Protein AF-A0A920NCQ5-F1 (afdb_monomer_lite)

pLDDT: mean 82.85, std 15.53, range [25.16, 97.88]

Structure (mmCIF, N/CA/C/O backbone):
data_AF-A0A920NCQ5-F1
#
_entry.id   AF-A0A920NCQ5-F1
#
loop_
_atom_site.group_PDB
_atom_site.id
_atom_site.type_symbol
_atom_site.label_atom_id
_atom_site.label_alt_id
_atom_site.label_comp_id
_atom_site.label_asym_id
_atom_site.label_entity_id
_atom_site.label_seq_id
_atom_site.pdbx_PDB_ins_code
_atom_site.Cartn_x
_atom_site.Cartn_y
_atom_site.Cartn_z
_atom_site.occupancy
_atom_site.B_iso_or_equiv
_atom_site.auth_seq_id
_atom_site.auth_comp_id
_atom_site.auth_asym_id
_atom_site.auth_atom_id
_atom_site.pdbx_PDB_model_num
ATOM 1 N N . MET A 1 1 ? -33.193 26.6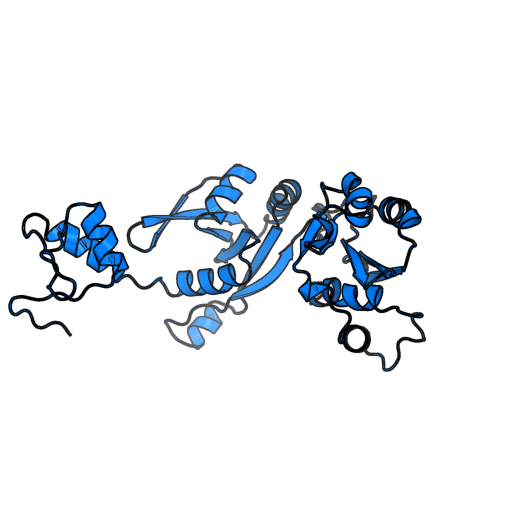62 15.087 1.00 25.16 1 MET A N 1
ATOM 2 C CA . MET A 1 1 ? -34.152 27.228 16.057 1.00 25.16 1 MET A CA 1
ATOM 3 C C . MET A 1 1 ? -35.530 26.925 15.503 1.00 25.16 1 MET A C 1
ATOM 5 O O . MET A 1 1 ? -35.865 27.491 14.477 1.00 25.16 1 MET A O 1
ATOM 9 N N . TYR A 1 2 ? -36.253 25.959 16.068 1.00 37.06 2 TYR A N 1
ATOM 10 C CA . TYR A 1 2 ? -37.586 25.602 15.573 1.00 37.06 2 TYR A CA 1
ATOM 11 C C . TYR A 1 2 ? -38.615 26.043 16.606 1.00 37.06 2 TYR A C 1
ATOM 13 O O . TYR A 1 2 ? -38.615 25.562 17.737 1.00 37.06 2 TYR A O 1
ATOM 21 N N . LEU A 1 3 ? -39.433 27.018 16.214 1.00 25.48 3 LEU A N 1
ATOM 22 C CA . LEU A 1 3 ? -40.609 27.441 16.957 1.00 25.48 3 LEU A CA 1
ATOM 23 C C . LEU A 1 3 ? -41.699 26.395 16.733 1.00 25.48 3 LEU A C 1
ATOM 25 O O . LEU A 1 3 ? -42.083 26.113 15.602 1.00 25.48 3 LEU A O 1
ATOM 29 N N . TYR A 1 4 ? -42.171 25.811 17.830 1.00 37.19 4 TYR A N 1
ATOM 30 C CA . TYR A 1 4 ? -43.305 24.897 17.856 1.00 37.19 4 TYR A CA 1
ATOM 31 C C . TYR A 1 4 ? -44.600 25.695 17.637 1.00 37.19 4 TYR A C 1
ATOM 33 O O . TYR A 1 4 ? -45.318 26.028 18.575 1.00 37.19 4 TYR A O 1
ATOM 41 N N . GLN A 1 5 ? -44.893 26.032 16.383 1.00 33.12 5 GLN A N 1
ATOM 42 C CA . GLN A 1 5 ? -46.237 26.375 15.932 1.00 33.12 5 GLN A CA 1
ATOM 43 C C . GLN A 1 5 ? -46.475 25.693 14.583 1.00 33.12 5 GLN A C 1
ATOM 45 O O . GLN A 1 5 ? -45.620 25.727 13.706 1.00 33.12 5 GLN A O 1
ATOM 50 N N . ARG A 1 6 ? -47.611 24.995 14.495 1.00 38.81 6 ARG A N 1
ATOM 51 C CA . ARG A 1 6 ? -48.161 24.265 13.342 1.00 38.81 6 ARG A CA 1
ATOM 52 C C . ARG A 1 6 ? -47.580 24.691 11.977 1.00 38.81 6 ARG A C 1
ATOM 54 O O . ARG A 1 6 ? -47.838 25.798 11.527 1.00 38.81 6 ARG A O 1
ATOM 61 N N . GLU A 1 7 ? -46.830 23.783 11.341 1.00 46.53 7 GLU A N 1
ATOM 62 C CA . GLU A 1 7 ? -47.254 23.043 10.126 1.00 46.53 7 GLU A CA 1
ATOM 63 C C . GLU A 1 7 ? -46.219 22.763 9.020 1.00 46.53 7 GLU A C 1
ATOM 65 O O . GLU A 1 7 ? -46.596 22.119 8.048 1.00 46.53 7 GLU A O 1
ATOM 70 N N . ILE A 1 8 ? -44.924 23.097 9.129 1.00 45.81 8 ILE A N 1
ATOM 71 C CA . ILE A 1 8 ? -43.954 22.679 8.085 1.00 45.81 8 ILE A CA 1
ATOM 72 C C . ILE A 1 8 ? -42.595 22.276 8.682 1.00 45.81 8 ILE A C 1
ATOM 74 O O . ILE A 1 8 ? -41.917 23.083 9.313 1.00 45.81 8 ILE A O 1
ATOM 78 N N . LEU A 1 9 ? -42.187 21.020 8.454 1.00 51.81 9 LEU A N 1
ATOM 79 C CA . LEU A 1 9 ? -40.828 20.516 8.689 1.00 51.81 9 LEU A CA 1
ATOM 80 C C . LEU A 1 9 ? -40.095 20.455 7.343 1.00 51.81 9 LEU A C 1
ATOM 82 O O . LEU A 1 9 ? -40.551 19.775 6.427 1.00 51.81 9 LEU A O 1
ATOM 86 N N . VAL A 1 10 ? -38.962 21.148 7.227 1.00 52.97 10 VAL A N 1
ATOM 87 C CA . VAL A 1 10 ? -38.086 21.052 6.051 1.00 52.97 10 VAL A CA 1
ATOM 88 C C . VAL A 1 10 ? -37.063 19.949 6.320 1.00 52.97 10 VAL A C 1
ATOM 90 O O . VAL A 1 10 ? -36.286 20.044 7.271 1.00 52.97 10 VAL A O 1
ATOM 93 N N . LEU A 1 11 ? -37.105 18.885 5.522 1.00 60.75 11 LEU A N 1
ATOM 94 C CA . LEU A 1 11 ? -36.242 17.705 5.618 1.00 60.75 11 LEU A CA 1
ATOM 95 C C . LEU A 1 11 ? -35.332 17.644 4.382 1.00 60.75 11 LEU A C 1
ATOM 97 O O . LEU A 1 11 ? -35.741 18.097 3.317 1.00 60.75 11 LEU A O 1
ATOM 101 N N . SER A 1 12 ? -34.116 17.103 4.514 1.00 61.47 12 SER A N 1
ATOM 102 C CA . SER A 1 12 ? -33.238 16.859 3.358 1.00 61.47 12 SER A CA 1
ATOM 103 C C . SER A 1 12 ? -33.773 15.718 2.490 1.00 61.47 12 SER A C 1
ATOM 105 O O . SER A 1 12 ? -34.419 14.805 3.008 1.00 61.47 12 SER A O 1
ATOM 107 N N . ASP A 1 13 ? -33.461 15.728 1.192 1.00 62.69 13 ASP A N 1
ATOM 108 C CA . ASP A 1 13 ? -33.953 14.730 0.227 1.00 62.69 13 ASP A CA 1
ATOM 109 C C . ASP A 1 13 ? -33.655 13.277 0.643 1.00 62.69 13 ASP A C 1
ATOM 111 O O . ASP A 1 13 ? -34.470 12.380 0.419 1.00 62.69 13 ASP A O 1
ATOM 115 N N . GLU A 1 14 ? -32.531 13.039 1.321 1.00 62.16 14 GLU A N 1
ATOM 116 C CA . GLU A 1 14 ? -32.148 11.729 1.867 1.00 62.16 14 GLU A CA 1
ATOM 117 C C . GLU A 1 14 ? -33.090 11.258 2.981 1.00 62.16 14 GLU A C 1
ATOM 119 O O . GLU A 1 14 ? -33.594 10.133 2.928 1.00 62.16 14 GLU A O 1
ATOM 124 N N . ILE A 1 15 ? -33.410 12.133 3.943 1.00 64.75 15 ILE A N 1
ATOM 125 C CA . ILE A 1 15 ? -34.336 11.819 5.043 1.00 64.75 15 ILE A CA 1
ATOM 126 C C . ILE A 1 15 ? -35.740 11.560 4.488 1.00 64.75 15 ILE A C 1
ATOM 128 O O . ILE A 1 15 ? -36.440 10.649 4.932 1.00 64.75 15 ILE A O 1
ATOM 132 N N . VAL A 1 16 ? -36.158 12.337 3.487 1.00 65.25 16 VAL A N 1
ATOM 133 C CA . VAL A 1 16 ? -37.459 12.170 2.823 1.00 65.25 16 VAL A CA 1
ATOM 134 C C . VAL A 1 16 ? -37.544 10.821 2.116 1.00 65.25 16 VAL A C 1
ATOM 136 O O . VAL A 1 16 ? -38.551 10.120 2.237 1.00 65.25 16 VAL A O 1
ATOM 139 N N . LYS A 1 17 ? -36.476 10.421 1.419 1.00 64.31 17 LYS A N 1
ATOM 140 C CA . LYS A 1 17 ? -36.392 9.127 0.739 1.00 64.31 17 LYS A CA 1
ATOM 141 C C . LYS A 1 17 ? -36.470 7.967 1.732 1.00 64.31 17 LYS A C 1
ATOM 143 O O . LYS A 1 17 ? -37.224 7.024 1.503 1.00 64.31 17 LYS A O 1
ATOM 148 N N . GLU A 1 18 ? -35.765 8.053 2.858 1.00 67.12 18 GLU A N 1
ATOM 149 C CA . GLU A 1 18 ? -35.788 7.018 3.896 1.00 67.12 18 GLU A CA 1
ATOM 150 C C . GLU A 1 18 ? -37.165 6.888 4.571 1.00 67.12 18 GLU A C 1
ATOM 152 O O . GLU A 1 18 ? -37.697 5.781 4.712 1.00 67.12 18 GLU A O 1
ATOM 157 N N . LEU A 1 19 ? -37.783 8.014 4.944 1.00 68.94 19 LEU A N 1
ATOM 158 C CA . LEU A 1 19 ? -39.128 8.035 5.524 1.00 68.94 19 LEU A CA 1
ATOM 159 C C . LEU A 1 19 ? -40.181 7.502 4.541 1.00 68.94 19 LEU A C 1
ATOM 161 O O . LEU A 1 19 ? -41.118 6.818 4.962 1.00 68.94 19 LEU A O 1
ATOM 165 N N . SER A 1 20 ? -40.017 7.770 3.242 1.00 66.19 20 SER A N 1
ATOM 166 C CA . SER A 1 20 ? -40.913 7.276 2.196 1.00 66.19 20 SER A CA 1
ATOM 167 C C . SER A 1 20 ? -40.775 5.764 1.983 1.00 66.19 20 SER A C 1
ATOM 169 O O . SER A 1 20 ? -41.793 5.074 1.955 1.00 66.19 20 SER A O 1
ATOM 171 N N . ILE A 1 21 ? -39.548 5.223 1.944 1.00 69.56 21 ILE A N 1
ATOM 172 C CA . ILE A 1 21 ? -39.289 3.768 1.866 1.00 69.56 21 ILE A CA 1
ATOM 173 C C . ILE A 1 21 ? -39.936 3.030 3.045 1.00 69.56 21 ILE A C 1
ATOM 175 O O . ILE A 1 21 ? -40.496 1.948 2.877 1.00 69.56 21 ILE A O 1
ATOM 179 N N . LYS A 1 22 ? -39.893 3.625 4.242 1.00 69.94 22 LYS A N 1
ATOM 180 C CA . LYS A 1 22 ? -40.465 3.044 5.466 1.00 69.94 22 LYS A CA 1
ATOM 181 C C . LYS A 1 22 ? -41.982 3.262 5.604 1.00 69.94 22 LYS A C 1
ATOM 183 O O . LYS A 1 22 ? -42.556 2.854 6.612 1.00 69.94 22 LYS A O 1
ATOM 188 N N . GLY A 1 23 ? -42.638 3.903 4.629 1.00 69.50 23 GLY A N 1
ATOM 189 C CA . GLY A 1 23 ? -44.079 4.188 4.655 1.00 69.50 23 GLY A CA 1
ATOM 190 C C . GLY A 1 23 ? -44.498 5.187 5.742 1.00 69.50 23 GLY A C 1
ATOM 191 O O . GLY A 1 23 ? -45.649 5.192 6.180 1.00 69.50 23 GLY A O 1
ATOM 192 N N . LEU A 1 24 ? -43.561 6.008 6.223 1.00 66.50 24 LEU A N 1
ATOM 193 C CA . LEU A 1 24 ? -43.758 6.930 7.346 1.00 66.50 24 LEU A CA 1
ATOM 194 C C . LEU A 1 24 ? -44.167 8.340 6.891 1.00 66.50 24 LEU A C 1
ATOM 196 O O . LEU A 1 24 ? -44.779 9.082 7.662 1.00 66.50 24 LEU A O 1
ATOM 200 N N . CYS A 1 25 ? -43.888 8.693 5.636 1.00 64.62 25 CYS A N 1
ATOM 201 C CA . CYS A 1 25 ? -44.379 9.905 4.985 1.00 64.62 25 CYS A CA 1
ATOM 202 C C . CYS A 1 25 ? -44.827 9.622 3.546 1.00 64.62 25 CYS A C 1
ATOM 204 O O . CYS A 1 25 ? -44.396 8.646 2.930 1.00 64.62 25 CYS A O 1
ATOM 206 N N . TYR A 1 26 ? -45.664 10.498 2.993 1.00 59.62 26 TYR A N 1
ATOM 207 C CA . TYR A 1 26 ? -46.086 10.440 1.595 1.00 59.62 26 TYR A CA 1
ATOM 208 C C . TYR A 1 26 ? -46.030 11.827 0.948 1.00 59.62 26 TYR A C 1
ATOM 210 O O . TYR A 1 26 ? -46.230 12.856 1.600 1.00 59.62 26 TYR A O 1
ATOM 218 N N . TYR A 1 27 ? -45.748 11.843 -0.354 1.00 55.97 27 TYR A N 1
ATOM 219 C CA . TYR A 1 27 ? -45.786 13.054 -1.165 1.00 55.97 27 TYR A CA 1
ATOM 220 C C . TYR A 1 27 ? -47.244 13.361 -1.523 1.00 55.97 27 TYR A C 1
ATOM 222 O O . TYR A 1 27 ? -47.921 12.529 -2.129 1.00 55.97 27 TYR A O 1
ATOM 230 N N . ILE A 1 28 ? -47.742 14.549 -1.180 1.00 49.72 28 ILE A N 1
ATOM 231 C CA . ILE A 1 28 ? -49.000 15.039 -1.753 1.00 49.72 28 ILE A CA 1
ATOM 232 C C . ILE A 1 28 ? -48.627 15.700 -3.081 1.00 49.72 28 ILE A C 1
ATOM 234 O O . ILE A 1 28 ? -47.980 16.738 -3.080 1.00 49.72 28 ILE A O 1
ATOM 238 N N . GLY A 1 29 ? -48.959 15.055 -4.202 1.00 37.28 29 GLY A N 1
ATOM 239 C CA . GLY A 1 29 ? -48.405 15.338 -5.535 1.00 37.28 29 GLY A CA 1
ATOM 240 C C . GLY A 1 29 ? -48.281 16.813 -5.970 1.00 37.28 29 GLY A C 1
ATOM 241 O O . GLY A 1 29 ? -49.125 17.658 -5.655 1.00 37.28 29 GLY A O 1
ATOM 242 N N . GLY A 1 30 ? -47.242 17.065 -6.780 1.00 44.28 30 GLY A N 1
ATOM 243 C CA . GLY A 1 30 ? -46.840 18.363 -7.343 1.00 44.28 30 GLY A CA 1
ATOM 244 C C . GLY A 1 30 ? -45.519 18.850 -6.734 1.00 44.28 30 GLY A C 1
ATOM 245 O O . GLY A 1 30 ? -45.387 18.858 -5.516 1.00 44.28 30 GLY A O 1
ATOM 246 N N . SER A 1 31 ? -44.550 19.245 -7.566 1.00 45.00 31 SER A N 1
ATOM 247 C CA . SER A 1 31 ? -43.140 19.528 -7.220 1.00 45.00 31 SER A CA 1
ATOM 248 C C . SER A 1 31 ? -42.880 20.705 -6.263 1.00 45.00 31 SER A C 1
ATOM 250 O O . SER A 1 31 ? -41.728 21.061 -6.070 1.00 45.00 31 SER A O 1
ATOM 252 N N . ASP A 1 32 ? -43.914 21.275 -5.642 1.00 54.22 32 ASP A N 1
ATOM 253 C CA . ASP A 1 32 ? -43.822 22.450 -4.761 1.00 54.22 32 ASP A CA 1
ATOM 254 C C . ASP A 1 32 ? -44.679 22.320 -3.483 1.00 54.22 32 ASP A C 1
ATOM 256 O O . ASP A 1 32 ? -44.976 23.318 -2.823 1.00 54.22 32 ASP A O 1
ATOM 260 N N . LYS A 1 33 ? -45.138 21.110 -3.118 1.00 50.41 33 LYS A N 1
ATOM 261 C CA . LYS A 1 33 ? -45.999 20.908 -1.936 1.00 50.41 33 LYS A CA 1
ATOM 262 C C . LYS A 1 33 ? -45.271 20.263 -0.749 1.00 50.41 33 LYS A C 1
ATOM 264 O O . LYS A 1 33 ? -44.448 19.371 -0.942 1.00 50.41 33 LYS A O 1
ATOM 269 N N . PRO A 1 34 ? -45.596 20.678 0.493 1.00 52.66 34 PRO A N 1
ATOM 270 C CA . PRO A 1 34 ? -44.966 20.157 1.701 1.00 52.66 34 PRO A CA 1
ATOM 271 C C . PRO A 1 34 ? -45.270 18.669 1.925 1.00 52.66 34 PRO A C 1
ATOM 273 O O . PRO A 1 34 ? -46.373 18.178 1.670 1.00 52.66 34 PRO A O 1
ATOM 276 N N . ILE A 1 35 ? -44.271 17.952 2.439 1.00 62.19 35 ILE A N 1
ATOM 277 C CA . ILE A 1 35 ? -44.350 16.525 2.761 1.00 62.19 35 ILE A CA 1
ATOM 278 C C . ILE A 1 35 ? -45.324 16.328 3.915 1.00 62.19 35 ILE A C 1
ATOM 280 O O . ILE A 1 35 ? -45.207 16.979 4.954 1.00 62.19 35 ILE A O 1
ATOM 284 N N . THR A 1 36 ? -46.267 15.401 3.751 1.00 60.88 36 THR A N 1
ATOM 285 C CA . THR A 1 36 ? -47.215 15.073 4.815 1.00 60.88 36 THR A CA 1
ATOM 286 C C . THR A 1 36 ? -46.769 13.823 5.550 1.00 60.88 36 THR A C 1
ATOM 288 O O . THR A 1 36 ? -46.461 12.781 4.965 1.00 60.88 36 THR A O 1
ATOM 291 N N . ILE A 1 37 ? -46.710 13.958 6.868 1.00 62.28 37 ILE A N 1
ATOM 292 C CA . ILE A 1 37 ? -46.174 12.966 7.784 1.00 62.28 37 ILE A CA 1
ATOM 293 C C . ILE A 1 37 ? -47.331 12.426 8.626 1.00 62.28 37 ILE A C 1
ATOM 295 O O . ILE A 1 37 ? -48.133 13.193 9.161 1.00 62.28 37 ILE A O 1
ATOM 299 N N . SER A 1 38 ? -47.436 11.102 8.742 1.00 63.03 38 SER A N 1
ATOM 300 C CA . SER A 1 38 ? -48.478 10.486 9.566 1.00 63.03 38 SER A CA 1
ATOM 301 C C . SER A 1 38 ? -48.159 10.640 11.054 1.00 63.03 38 SER A C 1
ATOM 303 O O . SER A 1 38 ? -47.170 10.093 11.547 1.00 63.03 38 SER A O 1
ATOM 305 N N . TRP A 1 39 ? -49.042 11.318 11.792 1.00 56.28 39 TRP A N 1
ATOM 306 C CA . TRP A 1 39 ? -48.923 11.508 13.244 1.00 56.28 39 TRP A CA 1
ATOM 307 C C . TRP A 1 39 ? -48.945 10.192 14.040 1.00 56.28 39 TRP A C 1
ATOM 309 O O . TRP A 1 39 ? -48.416 10.133 15.149 1.00 56.28 39 TRP A O 1
ATOM 319 N N . ALA A 1 40 ? -49.481 9.107 13.473 1.00 65.50 40 ALA A N 1
ATOM 320 C CA . ALA A 1 40 ? -49.474 7.785 14.105 1.00 65.50 40 ALA A CA 1
ATOM 321 C C . ALA A 1 40 ? -48.058 7.196 14.272 1.00 65.50 40 ALA A C 1
ATOM 323 O O . ALA A 1 40 ? -47.862 6.266 15.047 1.00 65.50 40 ALA A O 1
ATOM 324 N N . HIS A 1 41 ? -47.063 7.743 13.568 1.00 64.06 41 HIS A N 1
ATOM 325 C CA . HIS A 1 41 ? -45.678 7.279 13.609 1.00 64.06 41 HIS A CA 1
ATOM 326 C C . HIS A 1 41 ? -44.710 8.304 14.213 1.00 64.06 41 HIS A C 1
ATOM 328 O O . HIS A 1 41 ? -43.498 8.174 14.033 1.00 64.06 41 HIS A O 1
ATOM 334 N N . THR A 1 42 ? -45.230 9.318 14.913 1.00 62.59 42 THR A N 1
ATOM 335 C CA . THR A 1 42 ? -44.462 10.484 15.383 1.00 62.59 42 THR A CA 1
ATOM 336 C C . THR A 1 42 ? -43.166 10.093 16.100 1.00 62.59 42 THR A C 1
ATOM 338 O O . THR A 1 42 ? -42.112 10.615 15.755 1.00 62.59 42 THR A O 1
ATOM 341 N N . GLU A 1 43 ? -43.191 9.111 17.005 1.00 61.50 43 GLU A N 1
ATOM 342 C CA . GLU A 1 43 ? -41.983 8.647 17.711 1.00 61.50 43 GLU A CA 1
ATOM 343 C C . GLU A 1 43 ? -40.925 8.034 16.777 1.00 61.50 43 GLU A C 1
ATOM 345 O O . GLU A 1 43 ? -39.734 8.299 16.925 1.00 61.50 43 GLU A O 1
ATOM 350 N N . ARG A 1 44 ? -41.342 7.258 15.767 1.00 63.69 44 ARG A N 1
ATOM 351 C CA . ARG A 1 44 ? -40.427 6.641 14.787 1.00 63.69 44 ARG A CA 1
ATOM 352 C C . ARG A 1 44 ? -39.810 7.677 13.853 1.00 63.69 44 ARG A C 1
ATOM 354 O O . ARG A 1 44 ? -38.640 7.569 13.508 1.00 63.69 44 ARG A O 1
ATOM 361 N N . ILE A 1 45 ? -40.591 8.677 13.452 1.00 66.94 45 ILE A N 1
ATOM 362 C CA . ILE A 1 45 ? -40.118 9.779 12.609 1.00 66.94 45 ILE A CA 1
ATOM 363 C C . ILE A 1 45 ? -39.150 10.670 13.387 1.00 66.94 45 ILE A C 1
ATOM 365 O O . ILE A 1 45 ? -38.106 11.024 12.850 1.00 66.94 45 ILE A O 1
ATOM 369 N N . ILE A 1 46 ? -39.453 10.979 14.653 1.00 66.81 46 ILE A N 1
ATOM 370 C CA . ILE A 1 46 ? -38.539 11.707 15.542 1.00 66.81 46 ILE A CA 1
ATOM 371 C C . ILE A 1 46 ? -37.223 10.940 15.678 1.00 66.81 46 ILE A C 1
ATOM 373 O O . ILE A 1 46 ? -36.175 11.537 15.481 1.00 66.81 46 ILE A O 1
ATOM 377 N N . ALA A 1 47 ? -37.261 9.622 15.900 1.00 62.69 47 ALA A N 1
ATOM 378 C CA . ALA A 1 47 ? -36.049 8.808 15.990 1.00 62.69 47 ALA A CA 1
ATOM 379 C C . ALA A 1 47 ? -35.210 8.824 14.697 1.00 62.69 47 ALA A C 1
ATOM 381 O O . ALA A 1 47 ? -33.991 8.935 14.767 1.00 62.69 47 ALA A O 1
ATOM 382 N N . ILE A 1 48 ? -35.838 8.755 13.518 1.00 63.31 48 ILE A N 1
ATOM 383 C CA . ILE A 1 48 ? -35.137 8.832 12.222 1.00 63.31 48 ILE A CA 1
ATOM 384 C C . ILE A 1 48 ? -34.522 10.219 12.014 1.00 63.31 48 ILE A C 1
ATOM 386 O O . ILE A 1 48 ? -33.352 10.329 11.664 1.00 63.31 48 ILE A O 1
ATOM 390 N N . ILE A 1 49 ? -35.283 11.282 12.283 1.00 63.59 49 ILE A N 1
ATOM 391 C CA . ILE A 1 49 ? -34.799 12.663 12.172 1.00 63.59 49 ILE A CA 1
ATOM 392 C C . ILE A 1 49 ? -33.665 12.926 13.171 1.00 63.59 49 ILE A C 1
ATOM 394 O O . ILE A 1 49 ? -32.698 13.606 12.836 1.00 63.59 49 ILE A O 1
ATOM 398 N N . ASP A 1 50 ? -33.769 12.413 14.394 1.00 61.53 50 ASP A N 1
ATOM 399 C CA . ASP A 1 50 ? -32.752 12.594 15.424 1.00 61.53 50 ASP A CA 1
ATOM 400 C C . ASP A 1 50 ? -31.500 11.757 15.142 1.00 61.53 50 ASP A C 1
ATOM 402 O O . ASP A 1 50 ? -30.397 12.250 15.372 1.00 61.53 50 ASP A O 1
ATOM 406 N N . ASN A 1 51 ? -31.632 10.564 14.555 1.00 58.19 51 ASN A N 1
ATOM 407 C CA . ASN A 1 51 ? -30.499 9.780 14.054 1.00 58.19 51 ASN A CA 1
ATOM 408 C C . ASN A 1 51 ? -29.799 10.468 12.878 1.00 58.19 51 ASN A C 1
ATOM 410 O O . ASN A 1 51 ? -28.579 10.598 12.906 1.00 58.19 51 ASN A O 1
ATOM 414 N N . ALA A 1 52 ? -30.549 11.004 11.912 1.00 55.72 52 ALA A N 1
ATOM 415 C CA . ALA A 1 52 ? -29.994 11.780 10.801 1.00 55.72 52 ALA A CA 1
ATOM 416 C C . ALA A 1 52 ? -29.334 13.100 11.258 1.00 55.72 52 ALA A C 1
ATOM 418 O O . ALA A 1 52 ? -28.484 13.662 10.571 1.00 55.72 52 ALA A O 1
ATOM 419 N N . LYS A 1 53 ? -29.701 13.615 12.440 1.00 50.28 53 LYS A N 1
ATOM 420 C CA . LYS A 1 53 ? -29.045 14.771 13.077 1.00 50.28 53 LYS A CA 1
ATOM 421 C C . LYS A 1 53 ? -27.784 14.413 13.863 1.00 50.28 53 LYS A C 1
ATOM 423 O O . LYS A 1 53 ? -27.072 15.337 14.276 1.00 50.28 53 LYS A O 1
ATOM 428 N N . GLN A 1 54 ? -27.498 13.135 14.122 1.00 55.88 54 GLN A N 1
ATOM 429 C CA . GLN A 1 54 ? -26.305 12.749 14.872 1.00 55.88 54 GLN A CA 1
ATOM 430 C C . GLN A 1 54 ? -25.064 12.948 14.008 1.00 55.88 54 GLN A C 1
ATOM 432 O O . GLN A 1 54 ? -24.623 12.059 13.287 1.00 55.88 54 GLN A O 1
ATOM 437 N N . LYS A 1 55 ? -24.462 14.137 14.126 1.00 61.16 55 LYS A N 1
ATOM 438 C CA . LYS A 1 55 ? -23.129 14.400 13.582 1.00 61.16 55 LYS A CA 1
ATOM 439 C C . LYS A 1 55 ? -22.171 13.297 14.050 1.00 61.16 55 LYS A C 1
ATOM 441 O O . LYS A 1 55 ? -22.197 12.973 15.245 1.00 61.16 55 LYS A O 1
ATOM 446 N N . PRO A 1 56 ? -21.315 12.755 13.160 1.00 69.00 56 PRO A N 1
ATOM 447 C CA . PRO A 1 56 ? -20.318 11.770 13.551 1.00 69.00 56 PRO A CA 1
ATOM 448 C C . PRO A 1 56 ? -19.545 12.287 14.759 1.00 69.00 56 PRO A C 1
ATOM 450 O O . PRO A 1 56 ? -19.211 13.475 14.845 1.00 69.00 56 PRO A O 1
ATOM 453 N N . THR A 1 57 ? -19.271 11.394 15.713 1.00 81.44 57 THR A N 1
ATOM 454 C CA . THR A 1 57 ? -18.402 11.754 16.835 1.00 81.44 57 THR A CA 1
ATOM 455 C C . THR A 1 57 ? -17.089 12.313 16.274 1.00 81.44 57 THR A C 1
ATOM 457 O O . THR A 1 57 ? -16.653 11.862 15.213 1.00 81.44 57 THR A O 1
ATOM 460 N N . PRO A 1 58 ? -16.418 13.262 16.950 1.00 85.81 58 PRO A N 1
ATOM 461 C CA . PRO A 1 58 ? -15.167 13.827 16.440 1.00 85.81 58 PRO A CA 1
ATOM 462 C C . PRO A 1 58 ? -14.131 12.763 16.050 1.00 85.81 58 PRO A C 1
ATOM 464 O O . PRO A 1 58 ? -13.378 12.947 15.101 1.00 85.81 58 PRO A O 1
ATOM 467 N N . MET A 1 59 ? -14.133 11.628 16.756 1.00 87.75 59 MET A N 1
ATOM 468 C CA . MET A 1 59 ? -13.286 10.478 16.452 1.00 87.75 59 MET A CA 1
ATOM 469 C C . MET A 1 59 ? -13.685 9.783 15.144 1.00 87.75 59 MET A C 1
ATOM 471 O O . MET A 1 59 ? -12.815 9.528 14.323 1.00 87.75 59 MET A O 1
ATOM 475 N N . MET A 1 60 ? -14.979 9.540 14.918 1.00 87.75 60 MET A N 1
ATOM 476 C CA . MET A 1 60 ? -15.470 8.962 13.659 1.00 87.75 60 MET A CA 1
ATOM 477 C C . MET A 1 60 ? -15.265 9.905 12.471 1.00 87.75 60 MET A C 1
ATOM 479 O O . MET A 1 60 ? -14.950 9.449 11.381 1.00 87.75 60 MET A O 1
ATOM 483 N N . ALA A 1 61 ? -15.388 11.218 12.679 1.00 87.50 61 ALA A N 1
ATOM 484 C CA . ALA A 1 61 ? -15.073 12.200 11.645 1.00 87.50 61 ALA A CA 1
ATOM 485 C C . ALA A 1 61 ? -13.582 12.158 11.256 1.00 87.50 61 ALA A C 1
ATOM 487 O O . ALA A 1 61 ? -13.265 12.169 10.071 1.00 87.50 61 ALA A O 1
ATOM 488 N N . GLN A 1 62 ? -12.674 12.055 12.239 1.00 90.94 62 GLN A N 1
ATOM 489 C CA . GLN A 1 62 ? -11.238 11.869 11.984 1.00 90.94 62 GLN A CA 1
ATOM 490 C C . GLN A 1 62 ? -10.956 10.536 11.275 1.00 90.94 62 GLN A C 1
ATOM 492 O O . GLN A 1 62 ? -10.199 10.519 10.311 1.00 90.94 62 GLN A O 1
ATOM 497 N N . TYR A 1 63 ? -11.584 9.441 11.715 1.00 91.62 63 TYR A N 1
ATOM 498 C CA . TYR A 1 63 ? -11.453 8.130 11.074 1.00 91.62 63 TYR A CA 1
ATOM 499 C C . TYR A 1 63 ? -11.863 8.177 9.597 1.00 91.62 63 TYR A C 1
ATOM 501 O O . TYR A 1 63 ? -11.097 7.740 8.747 1.00 91.62 63 TYR A O 1
ATOM 509 N N . TRP A 1 64 ? -13.030 8.749 9.279 1.00 89.75 64 TRP A N 1
ATOM 510 C CA . TRP A 1 64 ? -13.514 8.833 7.899 1.00 89.75 64 TRP A CA 1
ATOM 511 C C . TRP A 1 64 ? -12.650 9.722 7.010 1.00 89.75 64 TRP A C 1
ATOM 513 O O . TRP A 1 64 ? -12.441 9.364 5.856 1.00 89.75 64 TRP A O 1
ATOM 523 N N . ALA A 1 65 ? -12.128 10.837 7.532 1.00 90.06 65 ALA A N 1
ATOM 524 C CA . ALA A 1 65 ? -11.205 11.685 6.780 1.00 90.06 65 ALA A CA 1
ATOM 525 C C . ALA A 1 65 ? -9.965 10.890 6.338 1.00 90.06 65 ALA A C 1
ATOM 527 O O . ALA A 1 65 ? -9.647 10.856 5.156 1.00 90.06 65 ALA A O 1
ATOM 528 N N . ILE A 1 66 ? -9.349 10.153 7.267 1.00 92.62 66 ILE A N 1
ATOM 529 C CA . ILE A 1 66 ? -8.177 9.316 6.976 1.00 92.62 66 ILE A CA 1
ATOM 530 C C . ILE A 1 66 ? -8.554 8.141 6.060 1.00 92.62 66 ILE A C 1
ATOM 532 O O . ILE A 1 66 ? -7.849 7.827 5.107 1.00 92.62 66 ILE A O 1
ATOM 536 N N . LYS A 1 67 ? -9.697 7.489 6.301 1.00 91.50 67 LYS A N 1
ATOM 537 C CA . LYS A 1 67 ? -10.150 6.355 5.484 1.00 91.50 67 LYS A CA 1
ATOM 538 C C . LYS A 1 67 ? -10.451 6.755 4.037 1.00 91.50 67 LYS A C 1
ATOM 540 O O . LYS A 1 67 ? -10.231 5.945 3.145 1.00 91.50 67 LYS A O 1
ATOM 545 N N . GLN A 1 68 ? -10.932 7.972 3.785 1.00 89.69 68 GLN A N 1
ATOM 546 C CA . GLN A 1 68 ? -11.173 8.465 2.423 1.00 89.69 68 GLN A CA 1
ATOM 547 C C . GLN A 1 68 ? -9.878 8.629 1.623 1.00 89.69 68 GLN A C 1
ATOM 549 O O . GLN A 1 68 ? -9.873 8.369 0.422 1.00 89.69 68 GLN A O 1
ATOM 554 N N . GLU A 1 69 ? -8.783 9.005 2.281 1.00 87.88 69 GLU A N 1
ATOM 555 C CA . GLU A 1 69 ? -7.459 9.112 1.658 1.00 87.88 69 GLU A CA 1
ATOM 556 C C . GLU A 1 69 ? -6.841 7.729 1.365 1.00 87.88 69 GLU A C 1
ATOM 558 O O . GLU A 1 69 ? -6.034 7.594 0.447 1.00 87.88 69 GLU A O 1
ATOM 563 N N . HIS A 1 70 ? -7.282 6.688 2.083 1.00 89.12 70 HIS A N 1
ATOM 564 C CA . HIS A 1 70 ? -6.791 5.306 1.985 1.00 89.12 70 HIS A CA 1
ATOM 565 C C . HIS A 1 70 ? -7.928 4.294 1.768 1.00 89.12 70 HIS A C 1
ATOM 567 O O . HIS A 1 70 ? -8.024 3.273 2.457 1.00 89.12 70 HIS A O 1
ATOM 573 N N . ALA A 1 71 ? -8.829 4.593 0.829 1.00 86.81 71 ALA A N 1
ATOM 574 C CA . ALA A 1 71 ? -10.053 3.815 0.620 1.00 86.81 71 ALA A CA 1
ATOM 575 C C . ALA A 1 71 ? -9.791 2.360 0.182 1.00 86.81 71 ALA A C 1
ATOM 577 O O . ALA A 1 71 ? -10.607 1.480 0.441 1.00 86.81 71 ALA A O 1
ATOM 578 N N . ASP A 1 72 ? -8.642 2.112 -0.446 1.00 85.56 72 ASP A N 1
ATOM 579 C CA . ASP A 1 72 ? -8.171 0.825 -0.965 1.00 85.56 72 ASP A CA 1
ATOM 580 C C . ASP A 1 72 ? -7.442 -0.048 0.076 1.00 85.56 72 ASP A C 1
ATOM 582 O O . ASP A 1 72 ? -7.084 -1.190 -0.216 1.00 85.56 72 ASP A O 1
ATOM 586 N N . CYS A 1 73 ? -7.214 0.469 1.285 1.00 92.19 73 CYS A N 1
ATOM 587 C CA . CYS A 1 73 ? -6.479 -0.214 2.348 1.00 92.19 73 CYS A CA 1
ATOM 588 C C . CYS A 1 73 ? -7.380 -0.486 3.553 1.00 92.19 73 CYS A C 1
ATOM 590 O O . CYS A 1 73 ? -8.201 0.352 3.916 1.00 92.19 73 CYS A O 1
ATOM 592 N N . LEU A 1 74 ? -7.171 -1.602 4.251 1.00 96.88 74 LEU A N 1
ATOM 593 C CA . LEU A 1 74 ? -7.690 -1.771 5.608 1.00 96.88 74 LEU A CA 1
ATOM 594 C C . LEU A 1 74 ? -7.001 -0.766 6.536 1.00 96.88 74 LEU A C 1
ATOM 596 O O . LEU A 1 74 ? -5.776 -0.656 6.518 1.00 96.88 74 LEU A O 1
ATOM 600 N N . LEU A 1 75 ? -7.758 -0.045 7.360 1.00 97.56 75 LEU A N 1
ATOM 601 C CA . LEU A 1 75 ? -7.200 0.986 8.235 1.00 97.56 75 LEU A CA 1
ATOM 602 C C . LEU A 1 75 ? -7.017 0.468 9.666 1.00 97.56 75 LEU A C 1
ATOM 604 O O . LEU A 1 75 ? -7.974 0.383 10.433 1.00 97.56 75 LEU A O 1
ATOM 608 N N . PHE A 1 76 ? -5.772 0.181 10.047 1.00 97.88 76 PHE A N 1
ATOM 609 C CA . PHE A 1 76 ? -5.387 -0.082 11.434 1.00 97.88 76 PHE A CA 1
ATOM 610 C C . PHE A 1 76 ? -5.353 1.242 12.201 1.00 97.88 76 PHE A C 1
ATOM 612 O O . PHE A 1 76 ? -4.349 1.951 12.214 1.00 97.88 76 PHE A O 1
ATOM 619 N N . TYR A 1 77 ? -6.465 1.594 12.846 1.00 97.06 77 TYR A N 1
ATOM 620 C CA . TYR A 1 77 ? -6.612 2.872 13.534 1.00 97.06 77 TYR A CA 1
ATOM 621 C C . TYR A 1 77 ? -6.194 2.770 15.005 1.00 97.06 77 TYR A C 1
ATOM 623 O O . TYR A 1 77 ? -6.861 2.108 15.807 1.00 97.06 77 TYR A O 1
ATOM 631 N N . ARG A 1 78 ? -5.090 3.426 15.398 1.00 96.31 78 ARG A N 1
ATOM 632 C CA . ARG A 1 78 ? -4.556 3.295 16.762 1.00 96.31 78 ARG A CA 1
ATOM 633 C C . ARG A 1 78 ? -5.477 3.902 17.819 1.00 96.31 78 ARG A C 1
ATOM 635 O O . ARG A 1 78 ? -5.661 5.124 17.940 1.00 96.31 78 ARG A O 1
ATOM 642 N N . MET A 1 79 ? -5.970 3.019 18.680 1.00 92.06 79 MET A N 1
ATOM 643 C CA . MET A 1 79 ? -6.822 3.303 19.827 1.00 92.06 79 MET A CA 1
ATOM 644 C C . MET A 1 79 ? -6.180 2.744 21.100 1.00 92.06 79 MET A C 1
ATOM 646 O O . MET A 1 79 ? -6.515 1.672 21.603 1.00 92.06 79 MET A O 1
ATOM 650 N N . GLY A 1 80 ? -5.231 3.504 21.653 1.00 90.69 80 GLY A N 1
ATOM 651 C CA . GLY A 1 80 ? -4.502 3.104 22.854 1.00 90.69 80 GLY A CA 1
ATOM 652 C C . GLY A 1 80 ? -3.569 1.926 22.574 1.00 90.69 80 GLY A C 1
ATOM 653 O O . GLY A 1 80 ? -2.559 2.094 21.893 1.00 90.69 80 GLY A O 1
ATOM 654 N N . VAL A 1 81 ? -3.899 0.752 23.125 1.00 94.12 81 VAL A N 1
ATOM 655 C CA . VAL A 1 81 ? -3.103 -0.487 22.997 1.00 94.12 81 VAL A CA 1
ATOM 656 C C . VAL A 1 81 ? -3.617 -1.440 21.910 1.00 94.12 81 VAL A C 1
ATOM 658 O O . VAL A 1 81 ? -3.080 -2.537 21.764 1.00 94.12 81 VAL A O 1
ATOM 661 N N . PHE A 1 82 ? -4.627 -1.022 21.141 1.00 96.50 82 PHE A N 1
ATOM 662 C CA . PHE A 1 82 ? -5.178 -1.764 20.006 1.00 96.50 82 PHE A CA 1
ATOM 663 C C . PHE A 1 82 ? -5.107 -0.939 18.719 1.00 96.50 82 PHE A C 1
ATOM 665 O O . PHE A 1 82 ? -5.266 0.284 18.748 1.00 96.50 82 PHE A O 1
ATOM 672 N N . TYR A 1 83 ? -4.922 -1.626 17.596 1.00 97.88 83 TYR A N 1
ATOM 673 C CA . TYR A 1 83 ? -5.383 -1.155 16.298 1.00 97.88 83 TYR A CA 1
ATOM 674 C C . TYR A 1 83 ? -6.819 -1.623 16.124 1.00 97.88 83 TYR A C 1
ATOM 676 O O . TYR A 1 83 ? -7.091 -2.821 16.169 1.00 97.88 83 TYR A O 1
ATOM 684 N N . GLU A 1 84 ? -7.735 -0.677 15.973 1.00 97.19 84 GLU A N 1
ATOM 685 C CA . GLU A 1 84 ? -9.143 -0.965 15.732 1.00 97.19 84 GLU A CA 1
ATOM 686 C C . GLU A 1 84 ? -9.483 -0.706 14.268 1.00 97.19 84 GLU A C 1
ATOM 688 O O . GLU A 1 84 ? -8.993 0.245 13.662 1.00 97.19 84 GLU A O 1
ATOM 693 N N . LEU A 1 85 ? -10.340 -1.559 13.719 1.00 97.44 85 LEU A N 1
ATOM 694 C CA . LEU A 1 85 ? -10.925 -1.410 12.396 1.00 97.44 85 LEU A CA 1
ATOM 695 C C . LEU A 1 85 ? -12.433 -1.266 12.569 1.00 97.44 85 LEU A C 1
ATOM 697 O O . LEU A 1 85 ? -13.008 -1.863 13.483 1.00 97.44 85 LEU A O 1
ATOM 701 N N . PHE A 1 86 ? -13.074 -0.492 11.697 1.00 94.44 86 PHE A N 1
ATOM 702 C CA . PHE A 1 86 ? -14.504 -0.201 11.776 1.00 94.44 86 PHE A CA 1
ATOM 703 C C . PHE A 1 86 ? -15.220 -0.536 10.467 1.00 94.44 86 PHE A C 1
ATOM 705 O O . PHE A 1 86 ? -14.594 -0.633 9.415 1.00 94.44 86 PHE A O 1
ATOM 712 N N . PHE A 1 87 ? -16.544 -0.678 10.532 1.00 93.06 87 PHE A N 1
ATOM 713 C CA . PHE A 1 87 ? -17.411 -0.852 9.361 1.00 93.06 87 PHE A CA 1
ATOM 714 C C . PHE A 1 87 ? -16.987 -2.047 8.487 1.00 93.06 87 PHE A C 1
ATOM 716 O O . PHE A 1 87 ? -16.838 -3.154 9.000 1.00 93.06 87 PHE A O 1
ATOM 723 N N . GLU A 1 88 ? -16.827 -1.845 7.179 1.00 91.62 88 GLU A N 1
ATOM 724 C CA . GLU A 1 88 ? -16.449 -2.891 6.228 1.00 91.62 88 GLU A CA 1
ATOM 725 C C . GLU A 1 88 ? -15.055 -3.460 6.516 1.00 91.62 88 GLU A C 1
ATOM 727 O O . GLU A 1 88 ? -14.887 -4.679 6.513 1.00 91.62 88 GLU A O 1
ATOM 732 N N . ASP A 1 89 ? -14.092 -2.609 6.888 1.00 94.81 89 ASP A N 1
ATOM 733 C CA . ASP A 1 89 ? -12.745 -3.051 7.260 1.00 94.81 89 ASP A CA 1
ATOM 734 C C . ASP A 1 89 ? -12.789 -4.027 8.439 1.00 94.81 89 ASP A C 1
ATOM 736 O O . ASP A 1 89 ? -12.061 -5.018 8.452 1.00 94.81 89 ASP A O 1
ATOM 740 N N . ALA A 1 90 ? -13.670 -3.777 9.415 1.00 96.25 90 ALA A N 1
ATOM 741 C CA . ALA A 1 90 ? -13.852 -4.673 10.550 1.00 96.25 90 ALA A CA 1
ATOM 742 C C . ALA A 1 90 ? -14.392 -6.040 10.122 1.00 96.25 90 ALA A C 1
ATOM 744 O O . ALA A 1 90 ? -13.935 -7.064 10.619 1.00 96.25 90 ALA A O 1
ATOM 745 N N . VAL A 1 91 ? -15.365 -6.066 9.208 1.00 94.75 91 VAL A N 1
ATOM 746 C CA . VAL A 1 91 ? -15.970 -7.311 8.714 1.00 94.75 91 VAL A CA 1
ATOM 747 C C . VAL A 1 91 ? -14.942 -8.131 7.932 1.00 94.75 91 VAL A C 1
ATOM 749 O O . VAL A 1 91 ? -14.783 -9.324 8.196 1.00 94.75 91 VAL A O 1
ATOM 752 N N . LEU A 1 92 ? -14.213 -7.485 7.018 1.00 94.69 92 LEU A N 1
ATOM 753 C CA . LEU A 1 92 ? -13.172 -8.122 6.213 1.00 94.69 92 LEU A CA 1
ATOM 754 C C . LEU A 1 92 ? -12.041 -8.657 7.094 1.00 94.69 92 LEU A C 1
ATOM 756 O O . LEU A 1 92 ? -11.693 -9.834 7.004 1.00 94.69 92 LEU A O 1
ATOM 760 N N . ALA A 1 93 ? -11.504 -7.824 7.989 1.00 96.81 93 ALA A N 1
ATOM 761 C CA . ALA A 1 93 ? -10.401 -8.222 8.851 1.00 96.81 93 ALA A CA 1
ATOM 762 C C . ALA A 1 93 ? -10.816 -9.290 9.866 1.00 96.81 93 ALA A C 1
ATOM 764 O O . ALA A 1 93 ? -10.062 -10.236 10.072 1.00 96.81 93 ALA A O 1
ATOM 765 N N . ALA A 1 94 ? -12.011 -9.201 10.460 1.00 97.19 94 ALA A N 1
ATOM 766 C CA . ALA A 1 94 ? -12.503 -10.229 11.376 1.00 97.19 94 ALA A CA 1
ATOM 767 C C . ALA A 1 94 ? -12.584 -11.601 10.698 1.00 97.19 94 ALA A C 1
ATOM 769 O O . ALA A 1 94 ? -12.123 -12.591 11.264 1.00 97.19 94 ALA A O 1
ATOM 770 N N . SER A 1 95 ? -13.097 -11.641 9.463 1.00 96.19 95 SER A N 1
ATOM 771 C CA . SER A 1 95 ? -13.161 -12.869 8.671 1.00 96.19 95 SER A CA 1
ATOM 772 C C . SER A 1 95 ? -11.776 -13.380 8.267 1.00 96.19 95 SER A C 1
ATOM 774 O O . SER A 1 95 ? -11.526 -14.577 8.357 1.00 96.19 95 SER A O 1
ATOM 776 N N . ALA A 1 96 ? -10.880 -12.502 7.808 1.00 95.69 96 ALA A N 1
ATOM 777 C CA . ALA A 1 96 ? -9.550 -12.892 7.336 1.00 95.69 96 ALA A CA 1
ATOM 778 C C . ALA A 1 96 ? -8.620 -13.345 8.476 1.00 95.69 96 ALA A C 1
ATOM 780 O O . ALA A 1 96 ? -7.761 -14.207 8.287 1.00 95.69 96 ALA A O 1
ATOM 781 N N . LEU A 1 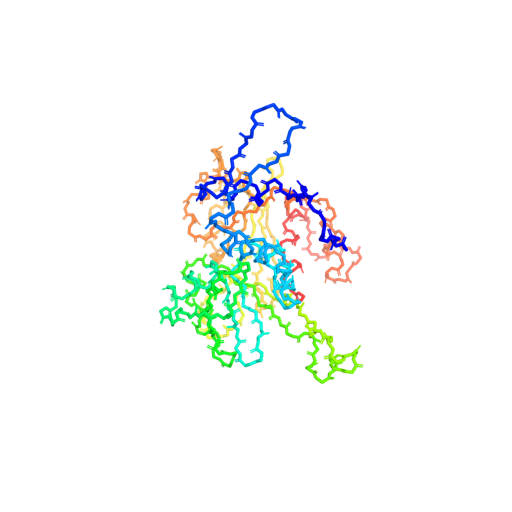97 ? -8.778 -12.759 9.664 1.00 96.31 97 LEU A N 1
ATOM 782 C CA . LEU A 1 97 ? -7.931 -13.019 10.827 1.00 96.31 97 LEU A CA 1
ATOM 783 C C . LEU A 1 97 ? -8.485 -14.094 11.765 1.00 96.31 97 LEU A C 1
ATOM 785 O O . LEU A 1 97 ? -7.739 -14.537 12.642 1.00 96.31 97 LEU A O 1
ATOM 789 N N . ASP A 1 98 ? -9.746 -14.494 11.577 1.00 95.81 98 ASP A N 1
ATOM 790 C CA . ASP A 1 98 ? -10.514 -15.342 12.495 1.00 95.81 98 ASP A CA 1
ATOM 791 C C . ASP A 1 98 ? -10.546 -14.757 13.921 1.00 95.81 98 ASP A C 1
ATOM 793 O O . ASP A 1 98 ? -10.154 -15.382 14.907 1.00 95.81 98 ASP A O 1
ATOM 797 N N . ILE A 1 99 ? -10.960 -13.488 14.020 1.00 96.25 99 ILE A N 1
ATOM 798 C CA . ILE A 1 99 ? -11.110 -12.765 15.293 1.00 96.25 99 ILE A CA 1
ATOM 799 C C . ILE A 1 99 ? -12.551 -12.299 15.493 1.00 96.25 99 ILE A C 1
ATOM 801 O O . ILE A 1 99 ? -13.337 -12.189 14.554 1.00 96.25 99 ILE A O 1
ATOM 805 N N . ALA A 1 100 ? -12.907 -11.992 16.741 1.00 95.94 100 ALA A N 1
ATOM 806 C CA . ALA A 1 100 ? -14.262 -11.579 17.078 1.00 95.94 100 ALA A CA 1
ATOM 807 C C . ALA A 1 100 ? -14.643 -10.249 16.401 1.00 95.94 100 ALA A C 1
ATOM 809 O O . ALA A 1 100 ? -14.036 -9.207 16.664 1.00 95.94 100 ALA A O 1
ATOM 810 N N . LEU A 1 101 ? -15.711 -10.278 15.599 1.00 96.56 101 LEU A N 1
ATOM 811 C CA . LEU A 1 101 ? -16.415 -9.076 15.168 1.00 96.56 101 LEU A CA 1
ATOM 812 C C . LEU A 1 101 ? -17.337 -8.609 16.302 1.00 96.56 101 LEU A C 1
ATOM 814 O O . LEU A 1 101 ? -18.210 -9.341 16.769 1.00 96.56 101 LEU A O 1
ATOM 818 N N . THR A 1 102 ? -17.131 -7.383 16.759 1.00 94.38 102 THR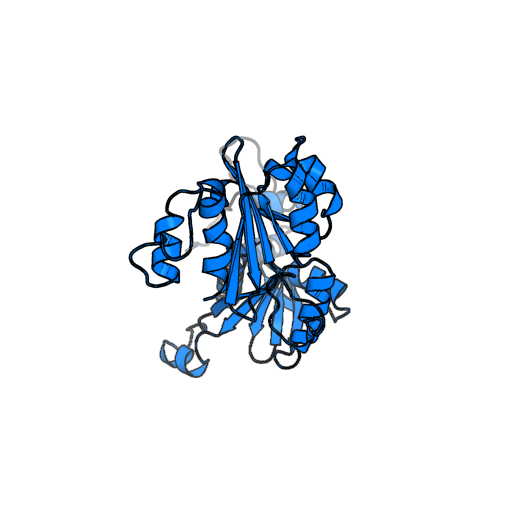 A N 1
ATOM 819 C CA . THR A 1 102 ? -17.871 -6.748 17.853 1.00 94.38 102 THR A CA 1
ATOM 820 C C . THR A 1 102 ? -18.522 -5.456 17.364 1.00 94.38 102 THR A C 1
ATOM 822 O O . THR A 1 102 ? -18.607 -5.203 16.162 1.00 94.38 102 THR A O 1
ATOM 825 N N . LYS A 1 103 ? -19.024 -4.634 18.288 1.00 91.31 103 LYS A N 1
ATOM 826 C CA . LYS A 1 103 ? -19.637 -3.347 17.969 1.00 91.31 103 LYS A CA 1
ATOM 827 C C . LYS A 1 103 ? -19.165 -2.257 18.915 1.00 91.31 103 LYS A C 1
ATOM 829 O O . L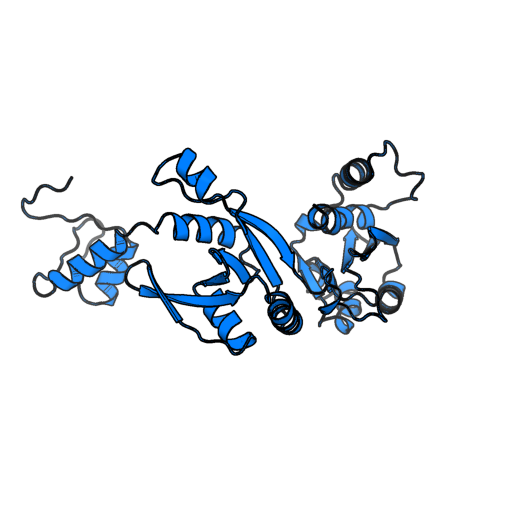YS A 1 103 ? -18.978 -2.513 20.106 1.00 91.31 103 LYS A O 1
ATOM 834 N N . ARG A 1 104 ? -19.016 -1.032 18.406 1.00 83.56 104 ARG A N 1
ATOM 835 C CA . ARG A 1 104 ? -18.596 0.130 19.201 1.00 83.56 104 ARG A CA 1
ATOM 836 C C . ARG A 1 104 ? -19.531 1.320 19.007 1.00 83.56 104 ARG A C 1
ATOM 838 O O . ARG A 1 104 ? -19.338 2.144 18.122 1.00 83.56 104 ARG A O 1
ATOM 845 N N . GLY A 1 105 ? -20.487 1.466 19.922 1.00 81.44 105 GLY A N 1
ATOM 846 C CA . GLY A 1 105 ? -21.442 2.573 19.884 1.00 81.44 105 GLY A CA 1
ATOM 847 C C . GLY A 1 105 ? -22.325 2.533 18.636 1.00 81.44 105 GLY A C 1
ATOM 848 O O . GLY A 1 105 ? -22.496 1.477 18.028 1.00 81.44 105 GLY A O 1
ATOM 849 N N . GLN A 1 106 ? -22.887 3.689 18.282 1.00 73.88 106 GLN A N 1
ATOM 850 C CA . GLN A 1 106 ? -23.773 3.846 17.133 1.00 73.88 106 GLN A CA 1
ATOM 851 C C . GLN A 1 106 ? -23.341 5.030 16.270 1.00 73.88 106 GLN A C 1
ATOM 853 O O . GLN A 1 106 ? -22.879 6.051 16.785 1.00 73.88 106 GLN A O 1
ATOM 858 N N . HIS A 1 107 ? -23.507 4.886 14.961 1.00 68.62 107 HIS A N 1
ATOM 859 C CA . HIS A 1 107 ? -23.371 5.942 13.970 1.00 68.62 107 HIS A CA 1
ATOM 860 C C . HIS A 1 107 ? -24.675 5.987 13.173 1.00 68.62 107 HIS A C 1
ATOM 862 O O . HIS A 1 107 ? -25.113 4.958 12.670 1.00 68.62 107 HIS A O 1
ATOM 868 N N . GLU A 1 108 ? -25.341 7.146 13.154 1.00 67.69 108 GLU A N 1
ATOM 869 C CA . GLU A 1 108 ? -26.655 7.319 12.505 1.00 67.69 108 GLU A CA 1
ATOM 870 C C . GLU A 1 108 ? -27.720 6.317 13.004 1.00 67.69 108 GLU A C 1
ATOM 872 O O . GLU A 1 108 ? -28.611 5.885 12.277 1.00 67.69 108 GLU A O 1
ATOM 877 N N . GLY A 1 109 ? -27.630 5.925 14.281 1.00 66.62 109 GLY A N 1
ATOM 878 C CA . GLY A 1 109 ? -28.529 4.944 14.899 1.00 66.62 109 GLY A CA 1
ATOM 879 C C . GLY A 1 109 ? -28.242 3.479 14.556 1.00 66.62 109 GLY A C 1
ATOM 880 O O . GLY A 1 109 ? -28.986 2.606 15.002 1.00 66.62 109 GLY A O 1
ATOM 881 N N . VAL A 1 110 ? -27.176 3.193 13.803 1.00 71.69 110 VAL A N 1
ATOM 882 C CA . VAL A 1 110 ? -26.725 1.836 13.468 1.00 71.69 110 VAL A CA 1
ATOM 883 C C . VAL A 1 110 ? -25.490 1.485 14.293 1.00 71.69 110 VAL A C 1
ATOM 885 O O . VAL A 1 110 ? -24.578 2.298 14.441 1.00 71.69 110 VAL A O 1
ATOM 888 N N . ASP A 1 111 ? -25.456 0.273 14.849 1.00 82.62 111 ASP A N 1
ATOM 889 C CA . ASP A 1 111 ? -24.291 -0.233 15.581 1.00 82.62 111 ASP A CA 1
ATOM 890 C C . ASP A 1 111 ? -23.064 -0.273 14.654 1.00 82.62 111 ASP A C 1
ATOM 892 O O . ASP A 1 111 ? -23.126 -0.853 13.573 1.00 82.62 111 ASP A O 1
ATOM 896 N N . VAL A 1 112 ? -21.943 0.320 15.080 1.00 87.69 112 VAL A N 1
ATOM 897 C CA . VAL A 1 112 ? -20.708 0.353 14.275 1.00 87.69 112 VAL A CA 1
ATOM 898 C C . VAL A 1 112 ? -19.963 -0.975 14.433 1.00 87.69 112 VAL A C 1
ATOM 900 O O . VAL A 1 112 ? -19.493 -1.240 15.548 1.00 87.69 112 VAL A O 1
ATOM 903 N N . PRO A 1 113 ? -19.814 -1.801 13.375 1.00 91.81 113 PRO A N 1
ATOM 904 C CA . PRO A 1 113 ? -19.010 -3.020 13.429 1.00 91.81 113 PRO A CA 1
ATOM 905 C C . PRO A 1 113 ? -17.560 -2.679 13.762 1.00 91.81 113 PRO A C 1
ATOM 907 O O . PRO A 1 113 ? -17.029 -1.696 13.244 1.00 91.81 113 PRO A O 1
ATOM 910 N N . MET A 1 114 ? -16.928 -3.468 14.626 1.00 96.06 114 MET A N 1
ATOM 911 C CA . MET A 1 114 ? -15.553 -3.229 15.056 1.00 96.06 114 MET A CA 1
ATOM 912 C C . MET A 1 114 ? -14.821 -4.533 15.367 1.00 96.06 114 MET A C 1
ATOM 914 O O . MET A 1 114 ? -15.365 -5.408 16.039 1.00 96.06 114 MET A O 1
ATOM 918 N N . CYS A 1 115 ? -13.566 -4.639 14.944 1.00 97.62 115 CYS A N 1
ATOM 919 C CA . CYS A 1 115 ? -12.631 -5.643 15.446 1.00 97.62 115 CYS A CA 1
ATOM 920 C C . CYS A 1 115 ? -11.308 -4.968 15.820 1.00 97.62 115 CYS A C 1
ATOM 922 O O . CYS A 1 115 ? -11.019 -3.856 15.371 1.00 97.62 115 CYS A O 1
ATOM 924 N N . GLY A 1 116 ? -10.503 -5.630 16.649 1.00 96.75 116 GLY A N 1
ATOM 925 C CA . GLY A 1 116 ? -9.264 -5.050 17.153 1.00 96.75 116 GLY A CA 1
ATOM 926 C C . GLY A 1 116 ? -8.127 -6.055 17.234 1.00 96.75 116 GLY A C 1
ATOM 927 O O . GLY A 1 116 ? -8.331 -7.216 17.583 1.00 96.75 116 GLY A O 1
ATOM 928 N N . VAL A 1 117 ? -6.923 -5.571 16.950 1.00 97.00 117 VAL A N 1
ATOM 929 C CA . VAL A 1 117 ? -5.666 -6.313 17.047 1.00 97.00 117 VAL A CA 1
ATOM 930 C C . VAL A 1 117 ? -4.767 -5.625 18.080 1.00 97.00 117 VAL A C 1
ATOM 932 O O . VAL A 1 117 ? -4.640 -4.399 18.043 1.00 97.00 117 VAL A O 1
ATOM 935 N N . PRO A 1 118 ? -4.133 -6.346 19.022 1.00 97.00 118 PRO A N 1
ATOM 936 C CA . PRO A 1 118 ? -3.246 -5.714 19.993 1.00 97.00 118 PRO A CA 1
ATOM 937 C C . PRO A 1 118 ? -1.988 -5.145 19.323 1.00 97.00 118 PRO A C 1
ATOM 939 O O . PRO A 1 118 ? -1.314 -5.841 18.568 1.00 97.00 118 PRO A O 1
ATOM 942 N N . VAL A 1 119 ? -1.618 -3.905 19.656 1.00 95.69 119 VAL A N 1
ATOM 943 C CA . VAL A 1 119 ? -0.472 -3.202 19.038 1.00 95.69 119 VAL A CA 1
ATOM 944 C C . VAL A 1 119 ? 0.838 -3.976 19.215 1.00 95.69 119 VAL A C 1
ATOM 946 O O . VAL A 1 119 ? 1.628 -4.080 18.291 1.00 95.69 119 VAL A O 1
ATOM 949 N N . HIS A 1 120 ? 1.077 -4.581 20.376 1.00 92.25 120 HIS A N 1
ATOM 950 C CA . HIS A 1 120 ? 2.330 -5.296 20.653 1.00 92.25 120 HIS A CA 1
ATOM 951 C C . HIS A 1 120 ? 2.470 -6.639 19.912 1.00 92.25 120 HIS A C 1
ATOM 953 O O . HIS A 1 120 ? 3.526 -7.254 19.978 1.00 92.25 120 HIS A O 1
ATOM 959 N N . SER A 1 121 ? 1.410 -7.129 19.264 1.00 91.62 121 SER A N 1
ATOM 960 C CA . SER A 1 121 ? 1.410 -8.410 18.541 1.00 91.62 121 SER A CA 1
ATOM 961 C C . SER A 1 121 ? 0.800 -8.298 17.142 1.00 91.62 121 SER A C 1
ATOM 963 O O . SER A 1 121 ? 0.416 -9.304 16.551 1.00 91.62 121 SER A O 1
ATOM 965 N N . HIS A 1 122 ? 0.717 -7.079 16.600 1.00 92.94 122 HIS A N 1
ATOM 966 C CA . HIS A 1 122 ? 0.025 -6.794 15.345 1.00 92.94 122 HIS A CA 1
ATOM 967 C C . HIS A 1 122 ? 0.711 -7.389 14.105 1.00 92.94 122 HIS A C 1
ATOM 969 O O . HIS A 1 122 ? 0.019 -7.710 13.141 1.00 92.94 122 HIS A O 1
ATOM 975 N N . GLU A 1 123 ? 2.029 -7.605 14.141 1.00 90.25 123 GLU A N 1
ATOM 976 C CA . GLU A 1 123 ? 2.821 -8.115 13.010 1.00 90.25 123 GLU A CA 1
ATOM 977 C C . GLU A 1 123 ? 2.282 -9.446 12.463 1.00 90.25 123 GLU A C 1
ATOM 979 O O . GLU A 1 123 ? 2.070 -9.591 11.261 1.00 90.25 123 GLU A O 1
ATOM 984 N N . ALA A 1 124 ? 1.951 -10.401 13.337 1.00 89.88 124 ALA A N 1
ATOM 985 C CA . ALA A 1 124 ? 1.407 -11.694 12.913 1.00 89.88 124 ALA A CA 1
ATOM 986 C C . ALA A 1 124 ? 0.045 -11.563 12.200 1.00 89.88 124 ALA A C 1
ATOM 988 O O . ALA A 1 124 ? -0.281 -12.354 11.312 1.00 89.88 124 ALA A O 1
ATOM 989 N N . TYR A 1 125 ? -0.756 -10.561 12.571 1.00 94.44 125 TYR A N 1
ATOM 990 C CA . TYR A 1 125 ? -2.034 -10.274 11.918 1.00 94.44 125 TYR A CA 1
ATOM 991 C C . TYR A 1 125 ? -1.817 -9.564 10.584 1.00 94.44 125 TYR A C 1
ATOM 993 O O . TYR A 1 125 ? -2.466 -9.926 9.604 1.00 94.44 125 TYR A O 1
ATOM 1001 N N . LEU A 1 126 ? -0.862 -8.629 10.515 1.00 92.69 126 LEU A N 1
ATOM 1002 C CA . LEU A 1 126 ? -0.440 -8.034 9.248 1.00 92.69 126 LEU A CA 1
ATOM 1003 C C . LEU A 1 126 ? -0.031 -9.125 8.262 1.00 92.69 126 LEU A C 1
ATOM 1005 O O . LEU A 1 126 ? -0.563 -9.154 7.159 1.00 92.69 126 LEU A O 1
ATOM 1009 N N . GLN A 1 127 ? 0.790 -10.094 8.675 1.00 88.44 127 GLN A N 1
ATOM 1010 C CA . GLN A 1 127 ? 1.195 -11.198 7.800 1.00 88.44 127 GLN A CA 1
ATOM 1011 C C . GLN A 1 127 ? 0.012 -11.916 7.154 1.00 88.44 127 GLN A C 1
ATOM 1013 O O . GLN A 1 127 ? 0.031 -12.207 5.959 1.00 88.44 127 GLN A O 1
ATOM 1018 N N . LYS A 1 128 ? -1.008 -12.235 7.958 1.00 92.00 128 LYS A N 1
ATOM 1019 C CA . LYS A 1 128 ? -2.206 -12.935 7.490 1.00 92.00 128 LYS A CA 1
ATOM 1020 C C . LYS A 1 128 ? -2.999 -12.074 6.512 1.00 92.00 128 LYS A C 1
ATOM 1022 O O . LYS A 1 128 ? -3.417 -12.589 5.481 1.00 92.00 128 LYS A O 1
ATOM 1027 N N . LEU A 1 129 ? -3.165 -10.783 6.804 1.00 94.06 129 LEU A N 1
ATOM 1028 C CA . LEU A 1 129 ? -3.867 -9.847 5.922 1.00 94.06 129 LEU A CA 1
ATOM 1029 C C . LEU A 1 129 ? -3.138 -9.674 4.588 1.00 94.06 129 LEU A C 1
ATOM 1031 O O . LEU A 1 129 ? -3.768 -9.806 3.542 1.00 94.06 129 LEU A O 1
ATOM 1035 N N . ILE A 1 130 ? -1.820 -9.468 4.619 1.00 90.88 130 ILE A N 1
ATOM 1036 C CA . ILE A 1 130 ? -1.003 -9.309 3.411 1.00 90.88 130 ILE A CA 1
ATOM 1037 C C . ILE A 1 130 ? -1.033 -10.588 2.562 1.00 90.88 130 ILE A C 1
ATOM 1039 O O . ILE A 1 130 ? -1.275 -10.522 1.359 1.00 90.88 130 ILE A O 1
ATOM 1043 N N . LYS A 1 131 ? -0.889 -11.772 3.177 1.00 86.06 131 LYS A N 1
ATOM 1044 C CA . LYS A 1 131 ? -1.041 -13.065 2.476 1.00 86.06 131 LYS A CA 1
ATOM 1045 C C . LYS A 1 131 ? -2.454 -13.287 1.927 1.00 86.06 131 LYS A C 1
ATOM 1047 O O . LYS A 1 131 ? -2.611 -13.989 0.934 1.00 86.06 131 LYS A O 1
ATOM 1052 N N . GLY A 1 132 ? -3.464 -12.697 2.564 1.00 88.25 132 GLY A N 1
ATOM 1053 C CA . GLY A 1 132 ? -4.846 -12.662 2.089 1.00 88.25 132 GLY A CA 1
ATOM 1054 C C . GLY A 1 132 ? -5.097 -11.661 0.955 1.00 88.25 132 GLY A C 1
ATOM 1055 O O . GLY A 1 132 ? -6.233 -11.548 0.506 1.00 88.25 132 GLY A O 1
ATOM 1056 N N . GLY A 1 133 ? -4.069 -10.941 0.490 1.00 87.44 133 GLY A N 1
ATOM 1057 C CA . GLY A 1 133 ? -4.179 -9.947 -0.580 1.00 87.44 133 GLY A CA 1
ATOM 1058 C C . GLY A 1 133 ? -4.701 -8.584 -0.120 1.00 87.44 133 GLY A C 1
ATOM 1059 O O . GLY A 1 133 ? -5.064 -7.757 -0.952 1.00 87.44 133 GLY A O 1
ATOM 1060 N N . HIS A 1 134 ? -4.753 -8.327 1.189 1.00 92.00 134 HIS A N 1
ATOM 1061 C CA . HIS A 1 134 ? -5.142 -7.023 1.717 1.00 92.00 134 HIS A CA 1
ATOM 1062 C C . HIS A 1 134 ? -3.932 -6.098 1.837 1.00 92.00 134 HIS A C 1
ATOM 1064 O O . HIS A 1 134 ? -2.851 -6.521 2.231 1.00 92.00 134 HIS A O 1
ATOM 1070 N N . ARG A 1 135 ? -4.139 -4.809 1.570 1.00 92.50 135 ARG A N 1
ATOM 1071 C CA . ARG A 1 135 ? -3.199 -3.734 1.913 1.00 92.50 135 ARG A CA 1
ATOM 1072 C C . ARG A 1 135 ? -3.648 -3.108 3.227 1.00 92.50 135 ARG A C 1
ATOM 1074 O O . ARG A 1 135 ? -4.852 -2.997 3.461 1.00 92.50 135 ARG A O 1
ATOM 1081 N N . VAL A 1 136 ? -2.713 -2.723 4.090 1.00 95.75 136 VAL A N 1
ATOM 1082 C CA . VAL A 1 136 ? -3.037 -2.223 5.435 1.00 95.75 136 VAL A CA 1
ATOM 1083 C C . VAL A 1 136 ? -2.365 -0.879 5.683 1.00 95.75 136 VAL A C 1
ATOM 1085 O O . VAL A 1 136 ? -1.145 -0.780 5.657 1.00 95.75 136 VAL A O 1
ATOM 1088 N N . ALA A 1 137 ? -3.150 0.156 5.959 1.00 95.75 137 ALA A N 1
ATOM 1089 C CA . ALA A 1 137 ? -2.658 1.458 6.390 1.00 95.75 137 ALA A CA 1
ATOM 1090 C C . ALA A 1 137 ? -2.559 1.498 7.924 1.00 95.75 137 ALA A C 1
ATOM 1092 O O . ALA A 1 137 ? -3.548 1.253 8.619 1.00 95.75 137 ALA A O 1
ATOM 1093 N N . ILE A 1 138 ? -1.377 1.813 8.456 1.00 95.50 138 ILE A N 1
ATOM 1094 C CA . ILE A 1 138 ? -1.124 1.953 9.893 1.00 95.50 138 ILE A CA 1
ATOM 1095 C C . ILE A 1 138 ? -1.322 3.413 10.281 1.00 95.50 138 ILE A C 1
ATOM 1097 O O . ILE A 1 138 ? -0.508 4.278 9.955 1.00 95.50 138 ILE A O 1
ATOM 1101 N N . CYS A 1 139 ? -2.417 3.687 10.984 1.00 96.88 139 CYS A N 1
ATOM 1102 C CA . CYS A 1 139 ? -2.740 5.013 11.477 1.00 96.88 139 CYS A CA 1
ATOM 1103 C C . CYS A 1 139 ? -2.336 5.153 12.945 1.00 96.88 139 CYS A C 1
ATOM 1105 O O . CYS A 1 139 ? -2.904 4.514 13.835 1.00 96.88 139 CYS A O 1
ATOM 1107 N N . GLU A 1 140 ? -1.356 6.016 13.192 1.00 96.06 140 GLU A N 1
ATOM 1108 C CA . GLU A 1 140 ? -0.709 6.197 14.486 1.00 96.06 140 GLU A CA 1
ATOM 1109 C C . GLU A 1 140 ? -1.198 7.434 15.233 1.00 96.06 140 GLU A C 1
ATOM 1111 O O . GLU A 1 140 ? -1.791 8.350 14.668 1.00 96.06 140 GLU A O 1
ATOM 1116 N N . GLN A 1 141 ? -0.930 7.473 16.539 1.00 93.88 141 GLN A N 1
ATOM 1117 C CA . GLN A 1 141 ? -1.140 8.674 17.344 1.00 93.88 141 GLN A CA 1
ATOM 1118 C C . GLN A 1 141 ? 0.091 9.575 17.234 1.00 93.88 141 GLN A C 1
ATOM 1120 O O . GLN A 1 141 ? 1.142 9.254 17.780 1.00 93.88 141 GLN A O 1
ATOM 1125 N N . LEU A 1 142 ? -0.058 10.726 16.577 1.00 92.19 142 LEU A N 1
ATOM 1126 C CA . LEU A 1 142 ? 1.036 11.685 16.372 1.00 92.19 142 LEU A CA 1
ATOM 1127 C C . LEU A 1 142 ? 1.364 12.513 17.623 1.00 92.19 142 LEU A C 1
ATOM 1129 O O . LEU A 1 142 ? 2.353 13.239 17.663 1.00 92.19 142 LEU A O 1
ATOM 1133 N N . GLU A 1 143 ? 0.518 12.451 18.648 1.00 88.94 143 GLU A N 1
ATOM 1134 C CA . GLU A 1 143 ? 0.757 13.106 19.930 1.00 88.94 143 GLU A CA 1
ATOM 1135 C C . GLU A 1 143 ? 0.220 12.259 21.085 1.00 88.94 143 GLU A C 1
ATOM 1137 O O . GLU A 1 143 ? -0.670 11.416 20.920 1.00 88.94 143 GLU A O 1
ATOM 1142 N N . SER A 1 144 ? 0.727 12.515 22.291 1.00 85.69 144 SER A N 1
ATOM 1143 C CA . SER A 1 144 ? 0.234 11.830 23.480 1.00 85.69 144 SER A CA 1
ATOM 1144 C C . SER A 1 144 ? -1.170 12.330 23.874 1.00 85.69 144 SER A C 1
ATOM 1146 O O . SER A 1 144 ? -1.509 13.501 23.665 1.00 85.69 144 SER A O 1
ATOM 1148 N N . PRO A 1 145 ? -1.997 11.502 24.544 1.00 83.44 145 PRO A N 1
ATOM 1149 C CA . PRO A 1 145 ? -3.268 11.957 25.114 1.00 83.44 145 PRO A CA 1
ATOM 1150 C C . PRO A 1 145 ? -3.118 13.128 26.096 1.00 83.44 145 PRO A C 1
ATOM 1152 O O . PRO A 1 145 ? -4.047 13.917 26.266 1.00 83.44 145 PRO A O 1
ATOM 1155 N N . ILE A 1 146 ? -1.960 13.240 26.755 1.00 85.12 146 ILE A N 1
ATOM 1156 C CA . ILE A 1 146 ? -1.646 14.334 27.677 1.00 85.12 146 ILE A CA 1
ATOM 1157 C C . ILE A 1 146 ? -1.462 15.638 26.897 1.00 85.12 146 ILE A C 1
ATOM 1159 O O . ILE A 1 146 ? -2.023 16.661 27.287 1.00 85.12 146 ILE A O 1
ATOM 1163 N N . ASP A 1 147 ? -0.729 15.607 25.786 1.00 84.88 147 ASP A N 1
ATOM 1164 C CA . ASP A 1 147 ? -0.481 16.796 24.966 1.00 84.88 147 ASP A CA 1
ATOM 1165 C C . ASP A 1 147 ? -1.743 17.256 24.241 1.00 84.88 147 ASP A C 1
ATOM 1167 O O . ASP A 1 147 ? -2.049 18.450 24.242 1.00 84.88 147 ASP A O 1
ATOM 1171 N N . ALA A 1 148 ? -2.567 16.316 23.771 1.00 82.75 148 ALA A N 1
ATOM 1172 C CA . ALA A 1 148 ? -3.888 16.640 23.249 1.00 82.75 148 ALA A CA 1
ATOM 1173 C C . ALA A 1 148 ? -4.738 17.376 24.299 1.00 82.75 148 ALA A C 1
ATOM 1175 O O . ALA A 1 148 ? -5.289 18.438 24.014 1.00 82.75 148 ALA A O 1
ATOM 1176 N N . ARG A 1 149 ? -4.773 16.893 25.551 1.00 80.44 149 ARG A N 1
ATOM 1177 C CA . ARG A 1 149 ? -5.508 17.558 26.645 1.00 80.44 149 ARG A CA 1
ATOM 1178 C C . ARG A 1 149 ? -5.002 18.972 26.934 1.00 80.44 149 ARG A C 1
ATOM 1180 O O . ARG A 1 149 ? -5.818 19.828 27.274 1.00 80.44 149 ARG A O 1
ATOM 1187 N N . LYS A 1 150 ? -3.699 19.243 26.773 1.00 84.00 150 LYS A N 1
ATOM 1188 C CA . LYS A 1 150 ? -3.134 20.600 26.915 1.00 84.00 150 LYS A CA 1
ATOM 1189 C C . LYS A 1 150 ? -3.669 21.565 25.852 1.00 84.00 150 LYS A C 1
ATOM 1191 O O . LYS A 1 150 ? -3.830 22.743 26.150 1.00 84.00 150 LYS A O 1
ATOM 1196 N N . ARG A 1 151 ? -3.997 21.086 24.643 1.00 85.25 151 ARG A N 1
ATOM 1197 C CA . ARG A 1 151 ? -4.633 21.897 23.580 1.00 85.25 151 ARG A CA 1
ATOM 1198 C C . ARG A 1 151 ? -6.113 22.188 23.848 1.00 85.25 151 ARG A C 1
ATOM 1200 O O . ARG A 1 151 ? -6.691 23.069 23.218 1.00 85.25 151 ARG A O 1
ATOM 1207 N N . GLY A 1 152 ? -6.731 21.453 24.768 1.00 79.25 152 GLY A N 1
ATOM 1208 C CA . GLY A 1 152 ? -8.092 21.677 25.232 1.00 79.25 152 GLY A CA 1
ATOM 1209 C C . GLY A 1 152 ? -8.746 20.391 25.726 1.00 79.25 152 GLY A C 1
ATOM 1210 O O . GLY A 1 152 ? -8.486 19.305 25.220 1.00 79.25 152 GLY A O 1
ATOM 1211 N N . TYR A 1 153 ? -9.672 20.511 26.678 1.00 68.06 153 TYR A N 1
ATOM 1212 C CA . TYR A 1 153 ? -10.354 19.360 27.290 1.00 68.06 153 TYR A CA 1
ATOM 1213 C C . TYR A 1 153 ? -11.105 18.461 26.282 1.00 68.06 153 TYR A C 1
ATOM 1215 O O . TYR A 1 153 ? -11.303 17.276 26.533 1.00 68.06 153 TYR A O 1
ATOM 1223 N N . LYS A 1 154 ? -11.506 19.012 25.128 1.00 71.88 154 LYS A N 1
ATOM 1224 C CA . LYS A 1 154 ? -12.189 18.292 24.037 1.00 71.88 154 LYS A CA 1
ATOM 1225 C C . LYS A 1 154 ? -11.298 18.028 22.818 1.00 71.88 154 LYS A C 1
ATOM 1227 O O . LYS A 1 154 ? -11.799 17.574 21.793 1.00 71.88 154 LYS A O 1
ATOM 1232 N N . ALA A 1 155 ? -10.011 18.359 22.888 1.00 79.38 155 ALA A N 1
ATOM 1233 C CA . ALA A 1 155 ? -9.113 18.189 21.759 1.00 79.38 155 ALA A CA 1
ATOM 1234 C C . ALA A 1 155 ? -8.841 16.697 21.521 1.00 79.38 155 ALA A C 1
ATOM 1236 O O . ALA A 1 155 ? -8.386 15.973 22.407 1.00 79.38 155 ALA A O 1
ATOM 1237 N N . LEU A 1 156 ? -9.141 16.244 20.305 1.00 86.19 156 LEU A N 1
ATOM 1238 C CA . LEU A 1 156 ? -8.858 14.887 19.859 1.00 86.19 156 LEU A CA 1
ATOM 1239 C C . LEU A 1 156 ? -7.359 14.741 19.585 1.00 86.19 156 LEU A C 1
ATOM 1241 O O . LEU A 1 156 ? -6.748 15.655 19.029 1.00 86.19 156 LEU A O 1
ATOM 1245 N N . VAL A 1 157 ? -6.791 13.594 19.962 1.00 90.12 157 VAL A N 1
ATOM 1246 C CA . VAL A 1 157 ? -5.418 13.210 19.606 1.00 90.12 157 VAL A CA 1
ATOM 1247 C C . VAL A 1 157 ? -5.275 13.211 18.085 1.00 90.12 157 VAL A C 1
ATOM 1249 O O . VAL A 1 157 ? -6.075 12.581 17.391 1.00 90.12 157 VAL A O 1
ATOM 1252 N N . LYS A 1 158 ? -4.276 13.927 17.570 1.00 91.12 158 LYS A N 1
ATOM 1253 C CA . LYS A 1 158 ? -3.912 13.900 16.155 1.00 91.12 158 LYS A CA 1
ATOM 1254 C C . LYS A 1 158 ? -3.474 12.501 15.754 1.00 91.12 158 LYS A C 1
ATOM 1256 O O . LYS A 1 158 ? -2.729 11.839 16.477 1.00 91.12 158 LYS A O 1
ATOM 1261 N N . ARG A 1 159 ? -3.963 12.079 14.600 1.00 95.19 159 ARG A N 1
ATOM 1262 C CA . ARG A 1 159 ? -3.650 10.799 13.994 1.00 95.19 159 ARG A CA 1
ATOM 1263 C C . ARG A 1 159 ? -3.456 10.983 12.514 1.00 95.19 159 ARG A C 1
ATOM 1265 O O . ARG A 1 159 ? -4.111 11.849 11.940 1.00 95.19 159 ARG A O 1
ATOM 1272 N N . ASP A 1 160 ? -2.585 10.161 11.966 1.00 94.31 160 ASP A N 1
ATOM 1273 C CA . ASP A 1 160 ? -2.313 10.115 10.541 1.00 94.31 160 ASP A CA 1
ATOM 1274 C C . ASP A 1 160 ? -1.775 8.735 10.168 1.00 94.31 160 ASP A C 1
ATOM 1276 O O . ASP A 1 160 ? -1.340 7.980 11.049 1.00 94.31 160 ASP A O 1
ATOM 1280 N N . VAL A 1 161 ? -1.850 8.386 8.889 1.00 94.81 161 VAL A N 1
ATOM 1281 C CA . VAL A 1 161 ? -1.214 7.178 8.372 1.00 94.81 161 VAL A CA 1
ATOM 1282 C C . VAL A 1 161 ? 0.278 7.431 8.288 1.00 94.81 161 VAL A C 1
ATOM 1284 O O . VAL A 1 161 ? 0.737 8.292 7.551 1.00 94.81 161 VAL A O 1
ATOM 1287 N N . VAL A 1 162 ? 1.036 6.662 9.063 1.00 92.50 162 VAL A N 1
ATOM 1288 C CA . VAL A 1 162 ? 2.503 6.740 9.042 1.00 92.50 162 VAL A CA 1
ATOM 1289 C C . VAL A 1 162 ? 3.105 5.748 8.065 1.00 92.50 162 VAL A C 1
ATOM 1291 O O . VAL A 1 162 ? 4.266 5.875 7.712 1.00 92.50 162 VAL A O 1
ATOM 1294 N N . ARG A 1 163 ? 2.349 4.715 7.670 1.00 89.19 163 ARG A N 1
ATOM 1295 C CA . ARG A 1 163 ? 2.858 3.675 6.780 1.00 89.19 163 ARG A CA 1
ATOM 1296 C C . ARG A 1 163 ? 1.741 2.885 6.114 1.00 89.19 163 ARG A C 1
ATOM 1298 O O . ARG A 1 163 ? 0.732 2.577 6.749 1.00 89.19 163 ARG A O 1
ATOM 1305 N N . ILE A 1 164 ? 1.959 2.491 4.861 1.00 90.50 164 ILE A N 1
ATOM 1306 C CA . ILE A 1 164 ? 1.117 1.531 4.138 1.00 90.50 164 ILE A CA 1
ATOM 1307 C C . ILE A 1 164 ? 1.901 0.233 3.951 1.00 90.50 164 ILE A C 1
ATOM 1309 O O . ILE A 1 164 ? 2.975 0.214 3.351 1.00 90.50 164 ILE A O 1
ATOM 1313 N N . ILE A 1 165 ? 1.340 -0.856 4.460 1.00 91.38 165 ILE A N 1
ATOM 1314 C CA . ILE A 1 165 ? 1.887 -2.204 4.376 1.00 91.38 165 ILE A CA 1
ATOM 1315 C C . ILE A 1 165 ? 1.236 -2.931 3.200 1.00 91.38 165 ILE A C 1
ATOM 1317 O O . ILE A 1 165 ? 0.009 -3.042 3.109 1.00 91.38 165 ILE A O 1
ATOM 1321 N N . THR A 1 166 ? 2.073 -3.432 2.304 1.00 90.94 166 THR A N 1
ATOM 1322 C CA . THR A 1 166 ? 1.734 -4.221 1.118 1.00 90.94 166 THR A CA 1
ATOM 1323 C C . THR A 1 166 ? 2.733 -5.383 1.010 1.00 90.94 166 THR A C 1
ATOM 1325 O O . THR A 1 166 ? 3.727 -5.388 1.743 1.00 90.94 166 THR A O 1
ATOM 1328 N N . PRO A 1 167 ? 2.512 -6.385 0.136 1.00 87.38 167 PRO A N 1
ATOM 1329 C CA . PRO A 1 167 ? 3.460 -7.486 -0.024 1.00 87.38 167 PRO A CA 1
ATOM 1330 C C . PRO A 1 167 ? 4.893 -7.016 -0.308 1.00 87.38 167 PRO A C 1
ATOM 1332 O O . PRO A 1 167 ? 5.823 -7.517 0.318 1.00 87.38 167 PRO A O 1
ATOM 1335 N N . GLY A 1 168 ? 5.076 -6.005 -1.164 1.00 86.06 168 GLY A N 1
ATOM 1336 C CA . GLY A 1 168 ? 6.397 -5.480 -1.513 1.00 86.06 168 GLY A CA 1
ATOM 1337 C C . GLY A 1 168 ? 6.997 -4.505 -0.497 1.00 86.06 168 GLY A C 1
ATOM 1338 O O . GLY A 1 168 ? 8.158 -4.139 -0.647 1.00 86.06 168 GLY A O 1
ATOM 1339 N N . THR A 1 169 ? 6.248 -4.072 0.529 1.00 87.38 169 THR A N 1
ATOM 1340 C CA . THR A 1 169 ? 6.722 -3.064 1.502 1.00 87.38 169 THR A CA 1
ATOM 1341 C C . THR A 1 169 ? 7.004 -3.601 2.905 1.00 87.38 169 THR A C 1
ATOM 1343 O O . THR A 1 169 ? 7.228 -2.823 3.839 1.00 87.38 169 THR A O 1
ATOM 1346 N N . LEU A 1 170 ? 7.007 -4.927 3.075 1.00 83.75 170 LEU A N 1
ATOM 1347 C CA . LEU A 1 170 ? 7.340 -5.578 4.344 1.00 83.75 170 LEU A CA 1
ATOM 1348 C C . LEU A 1 170 ? 8.799 -5.308 4.726 1.00 83.75 170 LEU A C 1
ATOM 1350 O O . LEU A 1 170 ? 9.697 -5.463 3.899 1.00 83.75 170 LEU A O 1
ATOM 1354 N N . THR A 1 171 ? 9.030 -4.952 5.988 1.00 79.81 171 THR A N 1
ATOM 1355 C CA . THR A 1 171 ? 10.385 -4.731 6.538 1.00 79.81 171 THR A CA 1
ATOM 1356 C C . THR A 1 171 ? 10.640 -5.545 7.800 1.00 79.81 171 THR A C 1
ATOM 1358 O O . THR A 1 171 ? 11.774 -5.678 8.242 1.00 79.81 171 THR A O 1
ATOM 1361 N N . GLU A 1 172 ? 9.583 -6.057 8.417 1.00 77.19 172 GLU A N 1
ATOM 1362 C CA . GLU A 1 172 ? 9.622 -6.802 9.661 1.00 77.19 172 GLU A CA 1
ATOM 1363 C C . GLU A 1 172 ? 10.255 -8.177 9.419 1.00 77.19 172 GLU A C 1
ATOM 1365 O O . GLU A 1 172 ? 9.771 -8.958 8.597 1.00 77.19 172 GLU A O 1
ATOM 1370 N N . GLU A 1 173 ? 11.306 -8.510 10.174 1.00 69.88 173 GLU A N 1
ATOM 1371 C CA . GLU A 1 173 ? 12.039 -9.777 10.029 1.00 69.88 173 GLU A CA 1
ATOM 1372 C C . GLU A 1 173 ? 11.127 -11.008 10.138 1.00 69.88 173 GLU A C 1
ATOM 1374 O O . GLU A 1 173 ? 11.325 -11.991 9.431 1.00 69.88 173 GLU A O 1
ATOM 1379 N N . GLY A 1 174 ? 10.088 -10.954 10.982 1.00 70.31 174 GLY A N 1
ATOM 1380 C CA . GLY A 1 174 ? 9.119 -12.046 11.129 1.00 70.31 174 GLY A CA 1
ATOM 1381 C C . GLY A 1 174 ? 8.207 -12.256 9.911 1.00 70.31 174 GLY A C 1
ATOM 1382 O O . GLY A 1 174 ? 7.546 -13.292 9.805 1.00 70.31 174 GLY A O 1
ATOM 1383 N N . LEU A 1 175 ? 8.151 -11.282 8.999 1.00 70.19 175 LEU A N 1
ATOM 1384 C CA . LEU A 1 175 ? 7.306 -11.294 7.804 1.00 70.19 175 LEU A CA 1
ATOM 1385 C C . LEU A 1 175 ? 8.085 -11.630 6.530 1.00 70.19 175 LEU A C 1
ATOM 1387 O O . LEU A 1 175 ? 7.474 -12.100 5.569 1.00 70.19 175 LEU A O 1
ATOM 1391 N N . LEU A 1 176 ? 9.401 -11.426 6.545 1.00 71.56 176 LEU A N 1
ATOM 1392 C CA . LEU A 1 176 ? 10.305 -11.673 5.428 1.00 71.56 176 LEU A CA 1
ATOM 1393 C C . LEU A 1 176 ? 10.794 -13.127 5.412 1.00 71.56 176 LEU A C 1
ATOM 1395 O O . LEU A 1 176 ? 11.081 -13.726 6.449 1.00 71.56 176 LEU A O 1
ATOM 1399 N N . ASP A 1 177 ? 10.922 -13.706 4.218 1.00 71.06 177 ASP A N 1
ATOM 1400 C CA . ASP A 1 177 ? 11.684 -14.943 4.058 1.00 71.06 177 ASP A CA 1
ATOM 1401 C C . ASP A 1 177 ? 13.175 -14.591 4.054 1.00 71.06 177 ASP A C 1
ATOM 1403 O O . ASP A 1 177 ? 13.669 -13.927 3.147 1.00 71.06 177 ASP A O 1
ATOM 1407 N N . ALA A 1 178 ? 13.906 -15.071 5.062 1.00 69.00 178 ALA A N 1
ATOM 1408 C CA . ALA A 1 178 ? 15.336 -14.821 5.234 1.00 69.00 178 ALA A CA 1
ATOM 1409 C C . ALA A 1 178 ? 16.214 -15.295 4.055 1.00 69.00 178 ALA A C 1
ATOM 1411 O O . ALA A 1 178 ? 17.417 -15.032 4.044 1.00 69.00 178 ALA A O 1
ATOM 1412 N N . ARG A 1 179 ? 15.659 -16.041 3.091 1.00 70.88 179 ARG A N 1
ATOM 1413 C CA . ARG A 1 179 ? 16.373 -16.548 1.910 1.00 70.88 179 ARG A CA 1
ATOM 1414 C C . ARG A 1 179 ? 16.061 -15.803 0.616 1.00 70.88 179 ARG A C 1
ATOM 1416 O O . ARG A 1 179 ? 16.688 -16.116 -0.395 1.00 70.88 179 ARG A O 1
ATOM 1423 N N . SER A 1 180 ? 15.126 -14.857 0.624 1.00 70.12 180 SER A N 1
ATOM 1424 C CA . SER A 1 180 ? 14.726 -14.122 -0.576 1.00 70.12 180 SER A CA 1
ATOM 1425 C C . SER A 1 180 ? 14.610 -12.631 -0.300 1.00 70.12 180 SER A C 1
ATOM 1427 O O . SER A 1 180 ? 14.070 -12.227 0.726 1.00 70.12 180 SER A O 1
ATOM 1429 N N . ASN A 1 181 ? 15.045 -11.815 -1.254 1.00 73.81 181 ASN A N 1
ATOM 1430 C CA . ASN A 1 181 ? 14.783 -10.383 -1.204 1.00 73.81 181 ASN A CA 1
ATOM 1431 C C . ASN A 1 181 ? 13.283 -10.130 -1.394 1.00 73.81 181 ASN A C 1
ATOM 1433 O O . ASN A 1 181 ? 12.646 -10.765 -2.236 1.00 73.81 181 ASN A O 1
ATOM 1437 N N . ASN A 1 182 ? 12.731 -9.170 -0.655 1.00 85.62 182 ASN A N 1
ATOM 1438 C CA . ASN A 1 182 ? 11.366 -8.704 -0.872 1.00 85.62 182 ASN A CA 1
ATOM 1439 C C . ASN A 1 182 ? 11.382 -7.458 -1.758 1.00 85.62 182 ASN A C 1
ATOM 1441 O O . ASN A 1 182 ? 11.367 -6.329 -1.270 1.00 85.62 182 ASN A O 1
ATOM 1445 N N . HIS A 1 183 ? 11.486 -7.671 -3.070 1.00 92.25 183 HIS A N 1
ATOM 1446 C CA . HIS A 1 183 ? 11.511 -6.568 -4.022 1.00 92.25 183 HIS A CA 1
ATOM 1447 C C . HIS A 1 183 ? 10.100 -6.048 -4.311 1.00 92.25 183 HIS A C 1
ATOM 1449 O O . HIS A 1 183 ? 9.216 -6.810 -4.712 1.00 92.25 183 HIS A O 1
ATOM 1455 N N . LEU A 1 184 ? 9.921 -4.734 -4.185 1.00 94.12 184 LEU A N 1
ATOM 1456 C CA . LEU A 1 184 ? 8.824 -4.009 -4.817 1.00 94.12 184 LEU A CA 1
ATOM 1457 C C . LEU A 1 184 ? 9.311 -3.548 -6.186 1.00 94.12 184 LEU A C 1
ATOM 1459 O O . LEU A 1 184 ? 10.299 -2.820 -6.274 1.00 94.12 184 LEU A O 1
ATOM 1463 N N . ALA A 1 185 ? 8.622 -3.952 -7.245 1.00 96.25 185 ALA A N 1
ATOM 1464 C CA . ALA A 1 185 ? 8.935 -3.554 -8.609 1.00 96.25 185 ALA A CA 1
ATOM 1465 C C . ALA A 1 185 ? 7.807 -2.712 -9.210 1.00 96.25 185 ALA A C 1
ATOM 1467 O O . ALA A 1 185 ? 6.656 -2.800 -8.794 1.00 96.25 185 ALA A O 1
ATOM 1468 N N . ALA A 1 186 ? 8.128 -1.911 -10.218 1.00 96.75 186 ALA A N 1
ATOM 1469 C CA . ALA A 1 186 ? 7.171 -1.171 -11.020 1.00 96.75 186 ALA A CA 1
ATOM 1470 C C . ALA A 1 186 ? 7.532 -1.291 -12.499 1.00 96.75 186 ALA A C 1
ATOM 1472 O O . ALA A 1 186 ? 8.706 -1.213 -12.863 1.00 96.75 186 ALA A O 1
ATOM 1473 N N . VAL A 1 187 ? 6.519 -1.452 -13.347 1.00 96.44 187 VAL A N 1
ATOM 1474 C CA . VAL A 1 187 ? 6.655 -1.478 -14.806 1.00 96.44 187 VAL A CA 1
ATOM 1475 C C . VAL A 1 187 ? 5.731 -0.441 -15.413 1.00 96.44 187 VAL A C 1
ATOM 1477 O O . VAL A 1 187 ? 4.565 -0.328 -15.039 1.00 96.44 187 VAL A O 1
ATOM 1480 N N . GLY A 1 188 ? 6.243 0.303 -16.386 1.00 93.44 188 GLY A N 1
ATOM 1481 C CA . GLY A 1 188 ? 5.486 1.315 -17.108 1.00 93.44 188 GLY A CA 1
ATOM 1482 C C . GLY A 1 188 ? 5.973 1.455 -18.540 1.00 93.44 188 GLY A C 1
ATOM 1483 O O . GLY A 1 188 ? 7.077 1.034 -18.878 1.00 93.44 188 GLY A O 1
ATOM 1484 N N . ALA A 1 189 ? 5.138 2.057 -19.381 1.00 90.62 189 ALA A N 1
ATOM 1485 C CA . ALA A 1 189 ? 5.440 2.281 -20.787 1.00 90.62 189 ALA A CA 1
ATOM 1486 C C . ALA A 1 189 ? 5.221 3.750 -21.163 1.00 90.62 189 ALA A C 1
ATOM 1488 O O . ALA A 1 189 ? 4.222 4.359 -20.770 1.00 90.62 189 ALA A O 1
ATOM 1489 N N . VAL A 1 190 ? 6.133 4.312 -21.959 1.00 88.75 190 VAL A N 1
ATOM 1490 C CA . VAL A 1 190 ? 5.989 5.639 -22.573 1.00 88.75 190 VAL A CA 1
ATOM 1491 C C . VAL A 1 190 ? 6.236 5.495 -24.072 1.00 88.75 190 VAL A C 1
ATOM 1493 O O . VAL A 1 190 ? 7.372 5.482 -24.532 1.00 88.75 190 VAL A O 1
ATOM 1496 N N . GLY A 1 191 ? 5.158 5.387 -24.852 1.00 86.19 191 GLY A N 1
ATOM 1497 C CA . GLY A 1 191 ? 5.276 5.027 -26.266 1.00 86.19 191 GLY A CA 1
ATOM 1498 C C . GLY A 1 191 ? 5.791 3.585 -26.409 1.00 86.19 191 GLY A C 1
ATOM 1499 O O . GLY A 1 191 ? 5.187 2.700 -25.806 1.00 86.19 191 GLY A O 1
ATOM 1500 N N . PRO A 1 192 ? 6.857 3.329 -27.193 1.00 86.31 192 PRO A N 1
ATOM 1501 C CA . PRO A 1 192 ? 7.452 1.996 -27.315 1.00 86.31 192 PRO A CA 1
ATOM 1502 C C . PRO A 1 192 ? 8.395 1.639 -26.155 1.00 86.31 192 PRO A C 1
ATOM 1504 O O . PRO A 1 192 ? 8.749 0.472 -26.007 1.00 86.31 192 PRO A O 1
ATOM 1507 N N . ASP A 1 193 ? 8.812 2.624 -25.356 1.00 91.00 193 ASP A N 1
ATOM 1508 C CA . ASP A 1 193 ? 9.829 2.435 -24.327 1.00 91.00 193 ASP A CA 1
ATOM 1509 C C . ASP A 1 193 ? 9.208 1.827 -23.068 1.00 91.00 193 ASP A C 1
ATOM 1511 O O . ASP A 1 193 ? 8.234 2.363 -22.525 1.00 91.00 193 ASP A O 1
ATOM 1515 N N . ILE A 1 194 ? 9.802 0.736 -22.585 1.00 94.31 194 ILE A N 1
ATOM 1516 C CA . ILE A 1 194 ? 9.454 0.088 -21.321 1.00 94.31 194 ILE A CA 1
ATOM 1517 C C . ILE A 1 194 ? 10.456 0.512 -20.255 1.00 94.31 194 ILE A C 1
ATOM 1519 O O . ILE A 1 194 ? 11.662 0.531 -20.484 1.00 94.31 194 ILE A O 1
ATOM 1523 N N . GLY A 1 195 ? 9.938 0.848 -19.081 1.00 95.38 195 GLY A N 1
ATOM 1524 C CA . GLY A 1 195 ? 10.719 1.044 -17.874 1.00 95.38 195 GLY A CA 1
ATOM 1525 C C . GLY A 1 195 ? 10.416 -0.072 -16.890 1.00 95.38 195 GLY A C 1
ATOM 1526 O O . GLY A 1 195 ? 9.264 -0.497 -16.755 1.00 95.38 195 GLY A O 1
ATOM 1527 N N . LEU A 1 196 ? 11.448 -0.497 -16.179 1.00 96.69 196 LEU A N 1
ATOM 1528 C CA . LEU A 1 196 ? 11.380 -1.394 -15.042 1.00 96.69 196 LEU A CA 1
ATOM 1529 C C . LEU A 1 196 ? 12.226 -0.787 -13.924 1.00 96.69 196 LEU A C 1
ATOM 1531 O O . LEU A 1 196 ? 13.372 -0.399 -14.128 1.00 96.69 196 LEU A O 1
ATOM 1535 N N . ALA A 1 197 ? 11.653 -0.677 -12.738 1.00 95.56 197 ALA A N 1
ATOM 1536 C CA . ALA A 1 197 ? 12.341 -0.173 -11.560 1.00 95.56 197 ALA A CA 1
ATOM 1537 C C . ALA A 1 197 ? 11.995 -1.065 -10.378 1.00 95.56 197 ALA A C 1
ATOM 1539 O O . ALA A 1 197 ? 10.872 -1.564 -10.302 1.00 95.56 197 ALA A O 1
ATOM 1540 N N . TRP A 1 198 ? 12.936 -1.290 -9.470 1.00 95.44 198 TRP A N 1
ATOM 1541 C CA . TRP A 1 198 ? 12.669 -2.078 -8.273 1.00 95.44 198 TRP A CA 1
ATOM 1542 C C . TRP A 1 198 ? 13.534 -1.640 -7.104 1.00 95.44 198 TRP A C 1
ATOM 1544 O O . TRP A 1 198 ? 14.672 -1.202 -7.280 1.00 95.44 198 TRP A O 1
ATOM 1554 N N . ILE A 1 199 ? 12.973 -1.772 -5.907 1.00 92.62 199 ILE A N 1
ATOM 1555 C CA . ILE A 1 199 ? 13.631 -1.457 -4.645 1.00 92.62 199 ILE A CA 1
ATOM 1556 C C . ILE A 1 199 ? 13.571 -2.660 -3.709 1.00 92.62 199 ILE A C 1
ATOM 1558 O O . ILE A 1 199 ? 12.601 -3.416 -3.698 1.00 92.62 199 ILE A O 1
ATOM 1562 N N . ASP A 1 200 ? 14.608 -2.824 -2.902 1.00 89.00 200 ASP A N 1
ATOM 1563 C CA . ASP A 1 200 ? 14.516 -3.542 -1.637 1.00 89.00 200 ASP A CA 1
ATOM 1564 C C . ASP A 1 200 ? 14.435 -2.516 -0.505 1.00 89.00 200 ASP A C 1
ATOM 1566 O O . ASP A 1 200 ? 15.416 -1.831 -0.211 1.00 89.00 200 ASP A O 1
ATOM 1570 N N . ILE A 1 201 ? 13.263 -2.398 0.121 1.00 85.00 201 ILE A N 1
ATOM 1571 C CA . ILE A 1 201 ? 13.023 -1.400 1.173 1.00 85.00 201 ILE A CA 1
ATOM 1572 C C . ILE A 1 201 ? 13.890 -1.663 2.408 1.00 85.00 201 ILE A C 1
ATOM 1574 O O . ILE A 1 201 ? 14.301 -0.722 3.081 1.00 85.00 201 ILE A O 1
ATOM 1578 N N . SER A 1 202 ? 14.217 -2.926 2.688 1.00 80.31 202 SER A N 1
ATOM 1579 C CA . SER A 1 202 ? 15.011 -3.297 3.862 1.00 80.31 202 SER A CA 1
ATOM 1580 C C . SER A 1 202 ? 16.477 -2.873 3.739 1.00 80.31 202 SER A C 1
ATOM 1582 O O . SER A 1 202 ? 17.122 -2.580 4.745 1.00 80.31 202 SER A O 1
ATOM 1584 N N . THR A 1 203 ? 17.000 -2.797 2.510 1.00 83.38 203 THR A N 1
ATOM 1585 C CA . THR A 1 203 ? 18.397 -2.414 2.243 1.00 83.38 203 THR A CA 1
ATOM 1586 C C . THR A 1 203 ? 18.546 -1.024 1.630 1.00 83.38 203 THR A C 1
ATOM 1588 O O . THR A 1 203 ? 19.654 -0.491 1.597 1.00 83.38 203 THR A O 1
ATOM 1591 N N . GLY A 1 204 ? 17.459 -0.438 1.122 1.00 83.50 204 GLY A N 1
ATOM 1592 C CA . GLY A 1 204 ? 17.484 0.788 0.323 1.00 83.50 204 GLY A CA 1
ATOM 1593 C C . GLY A 1 204 ? 18.088 0.603 -1.073 1.00 83.50 204 GLY A C 1
ATOM 1594 O O . GLY A 1 204 ? 18.309 1.587 -1.778 1.00 83.50 204 GLY A O 1
ATOM 1595 N N . SER A 1 205 ? 18.377 -0.637 -1.487 1.00 88.25 205 SER A N 1
ATOM 1596 C CA . SER A 1 205 ? 18.951 -0.911 -2.805 1.00 88.25 205 SER A CA 1
ATOM 1597 C C . SER A 1 205 ? 17.913 -0.630 -3.883 1.00 88.25 205 SER A C 1
ATOM 1599 O O . SER A 1 205 ? 16.861 -1.270 -3.906 1.00 88.25 205 SER A O 1
ATOM 1601 N N . PHE A 1 206 ? 18.217 0.310 -4.775 1.00 90.31 206 PHE A N 1
ATOM 1602 C CA . PHE A 1 206 ? 17.290 0.791 -5.791 1.00 90.31 206 PHE A CA 1
ATOM 1603 C C . PHE A 1 206 ? 17.895 0.684 -7.186 1.00 90.31 206 PHE A C 1
ATOM 1605 O O . PHE A 1 206 ? 19.042 1.076 -7.408 1.00 90.31 206 PHE A O 1
ATOM 1612 N N . PHE A 1 207 ? 17.120 0.145 -8.121 1.00 92.75 207 PHE A N 1
ATOM 1613 C CA . PHE A 1 207 ? 17.598 -0.236 -9.441 1.00 92.75 207 PHE A CA 1
ATOM 1614 C C . PHE A 1 207 ? 16.604 0.147 -10.533 1.00 92.75 207 PHE A C 1
ATOM 1616 O O . PHE A 1 207 ? 15.393 0.210 -10.312 1.00 92.75 207 PHE A O 1
ATOM 1623 N N . PHE A 1 208 ? 17.142 0.340 -11.735 1.00 93.25 208 PHE A N 1
ATOM 1624 C CA . PHE A 1 208 ? 16.392 0.636 -12.947 1.00 93.25 208 PHE A CA 1
ATOM 1625 C C . PHE A 1 208 ? 16.903 -0.207 -14.107 1.00 93.25 208 PHE A C 1
ATOM 1627 O O . PHE A 1 208 ? 18.078 -0.577 -14.162 1.00 93.25 208 PHE A O 1
ATOM 1634 N N . SER A 1 209 ? 16.011 -0.486 -15.045 1.00 94.19 209 SER A N 1
ATOM 1635 C CA . SER A 1 209 ? 16.343 -1.000 -16.360 1.00 94.19 209 SER A CA 1
ATOM 1636 C C . SER A 1 209 ? 15.287 -0.587 -17.386 1.00 94.19 209 SER A C 1
ATOM 1638 O O . SER A 1 209 ? 14.129 -0.314 -17.061 1.00 94.19 209 SER A O 1
ATOM 1640 N N . ALA A 1 210 ? 15.686 -0.585 -18.655 1.00 94.69 210 ALA A N 1
ATOM 1641 C CA . ALA A 1 210 ? 14.805 -0.366 -19.797 1.00 94.69 210 ALA A CA 1
ATOM 1642 C C . ALA A 1 210 ? 14.855 -1.591 -20.729 1.00 94.69 210 ALA A C 1
ATOM 1644 O O . ALA A 1 210 ? 15.498 -1.535 -21.782 1.00 94.69 210 ALA A O 1
ATOM 1645 N N . PRO A 1 211 ? 14.277 -2.741 -20.323 1.00 95.31 211 PRO A N 1
ATOM 1646 C CA . PRO A 1 211 ? 14.313 -3.951 -21.136 1.00 95.31 211 PRO A CA 1
ATOM 1647 C C . PRO A 1 211 ? 13.466 -3.785 -22.402 1.00 95.31 211 PRO A C 1
ATOM 1649 O O . PRO A 1 211 ? 12.459 -3.073 -22.408 1.00 95.31 211 PRO A O 1
ATOM 1652 N N . ALA A 1 212 ? 13.826 -4.504 -23.467 1.00 95.12 212 ALA A N 1
ATOM 1653 C CA . ALA A 1 212 ? 12.898 -4.715 -24.568 1.00 95.12 212 ALA A CA 1
ATOM 1654 C C . ALA A 1 212 ? 11.672 -5.495 -24.064 1.00 95.12 212 ALA A C 1
ATOM 1656 O O . ALA A 1 212 ? 11.756 -6.273 -23.112 1.00 95.12 212 ALA A O 1
ATOM 1657 N N . LEU A 1 213 ? 10.520 -5.314 -24.713 1.00 93.38 213 LEU A N 1
ATOM 1658 C CA . LEU A 1 213 ? 9.278 -5.964 -24.282 1.00 93.38 213 LEU A CA 1
ATOM 1659 C C . LEU A 1 213 ? 9.381 -7.501 -24.267 1.00 93.38 213 LEU A C 1
ATOM 1661 O O . LEU A 1 213 ? 8.798 -8.146 -23.401 1.00 93.38 213 LEU A O 1
ATOM 1665 N N . GLU A 1 214 ? 10.142 -8.069 -25.201 1.00 94.81 214 GLU A N 1
ATOM 1666 C CA . GLU A 1 214 ? 10.429 -9.506 -25.288 1.00 94.81 214 GLU A CA 1
ATOM 1667 C C . GLU A 1 214 ? 11.289 -10.034 -24.128 1.00 94.81 214 GLU A C 1
ATOM 1669 O O . GLU A 1 214 ? 11.115 -11.177 -23.709 1.00 94.81 214 GLU A O 1
ATOM 1674 N N . ASP A 1 215 ? 12.144 -9.187 -23.550 1.00 96.56 215 ASP A N 1
ATOM 1675 C CA . ASP A 1 215 ? 13.017 -9.534 -22.423 1.00 96.56 215 ASP A CA 1
ATOM 1676 C C . ASP A 1 215 ? 12.380 -9.238 -21.059 1.00 96.56 215 ASP A C 1
ATOM 1678 O O . ASP A 1 215 ? 12.853 -9.727 -20.030 1.00 96.56 215 ASP A O 1
ATOM 1682 N N . LEU A 1 216 ? 11.297 -8.453 -21.030 1.00 96.25 216 LEU A N 1
ATOM 1683 C CA . LEU A 1 216 ? 10.646 -8.000 -19.800 1.00 96.25 216 LEU A CA 1
ATOM 1684 C C . LEU A 1 216 ? 10.252 -9.169 -18.890 1.00 96.25 216 LEU A C 1
ATOM 1686 O O . LEU A 1 216 ? 10.491 -9.111 -17.686 1.00 96.25 216 LEU A O 1
ATOM 1690 N N . GLY A 1 217 ? 9.688 -10.239 -19.452 1.00 96.19 217 GLY A N 1
ATOM 1691 C CA . GLY A 1 217 ? 9.293 -11.406 -18.663 1.00 96.19 217 GLY A CA 1
ATOM 1692 C C . GLY A 1 217 ? 10.484 -12.083 -17.976 1.00 96.19 217 GLY A C 1
ATOM 1693 O O . GLY A 1 217 ? 10.435 -12.383 -16.783 1.00 96.19 217 GLY A O 1
ATOM 1694 N N . SER A 1 218 ? 11.597 -12.234 -18.699 1.00 96.75 218 SER A N 1
ATOM 1695 C CA . SER A 1 218 ? 12.847 -12.768 -18.147 1.00 96.75 218 SER A CA 1
ATOM 1696 C C . SER A 1 218 ? 13.419 -11.863 -17.054 1.00 96.75 218 SER A C 1
ATOM 1698 O O . SER A 1 218 ? 13.876 -12.360 -16.026 1.00 96.75 218 SER A O 1
ATOM 1700 N N . ALA A 1 219 ? 13.358 -10.541 -17.239 1.00 96.88 219 ALA A N 1
ATOM 1701 C CA . ALA A 1 219 ? 13.809 -9.575 -16.240 1.00 96.88 219 ALA A CA 1
ATOM 1702 C C . ALA A 1 219 ? 12.969 -9.647 -14.952 1.00 96.88 219 ALA A C 1
ATOM 1704 O O . ALA A 1 219 ? 13.528 -9.722 -13.858 1.00 96.88 219 ALA A O 1
ATOM 1705 N N . ILE A 1 220 ? 11.635 -9.704 -15.065 1.00 96.44 220 ILE A N 1
ATOM 1706 C CA . ILE A 1 220 ? 10.738 -9.853 -13.906 1.00 96.44 220 ILE A CA 1
ATOM 1707 C C . ILE A 1 220 ? 11.015 -11.177 -13.182 1.00 96.44 220 ILE A C 1
ATOM 1709 O O . ILE A 1 220 ? 11.093 -11.195 -11.954 1.00 96.44 220 ILE A O 1
ATOM 1713 N N . ALA A 1 221 ? 11.214 -12.275 -13.917 1.00 95.00 221 ALA A N 1
ATOM 1714 C CA . ALA A 1 221 ? 11.527 -13.577 -13.329 1.00 95.00 221 ALA A CA 1
ATOM 1715 C C . ALA A 1 221 ? 12.859 -13.584 -12.559 1.00 95.00 221 ALA A C 1
ATOM 1717 O O . ALA A 1 221 ? 12.958 -14.237 -11.523 1.00 95.00 221 ALA A O 1
ATOM 1718 N N . GLN A 1 222 ? 13.871 -12.853 -13.039 1.00 94.44 222 GLN A N 1
ATOM 1719 C CA . GLN A 1 222 ? 15.157 -12.716 -12.349 1.00 94.44 222 GLN A CA 1
ATOM 1720 C C . GLN A 1 222 ? 15.059 -11.871 -11.077 1.00 94.44 222 GLN A C 1
ATOM 1722 O O . GLN A 1 222 ? 15.707 -12.196 -10.085 1.00 94.44 222 GLN A O 1
ATOM 1727 N N . ILE A 1 223 ? 14.261 -10.800 -11.104 1.00 94.81 223 ILE A N 1
ATOM 1728 C CA . ILE A 1 223 ? 14.032 -9.944 -9.931 1.00 94.81 223 ILE A CA 1
ATOM 1729 C C . ILE A 1 223 ? 13.174 -10.673 -8.891 1.00 94.81 223 ILE A C 1
ATOM 1731 O O . ILE A 1 223 ? 13.393 -10.491 -7.698 1.00 94.81 223 ILE A O 1
ATOM 1735 N N . ALA A 1 224 ? 12.214 -11.492 -9.335 1.00 92.81 224 ALA A N 1
ATOM 1736 C CA . ALA A 1 224 ? 11.245 -12.192 -8.491 1.00 92.81 224 ALA A CA 1
ATOM 1737 C C . ALA A 1 224 ? 10.566 -11.265 -7.454 1.00 92.81 224 ALA A C 1
ATOM 1739 O O . ALA A 1 224 ? 10.670 -11.507 -6.249 1.00 92.81 224 ALA A O 1
ATOM 1740 N N . PRO A 1 225 ? 9.889 -10.183 -7.893 1.00 93.75 225 PRO A N 1
ATOM 1741 C CA . PRO A 1 225 ? 9.306 -9.221 -6.969 1.00 93.75 225 PRO A CA 1
ATOM 1742 C C . PRO A 1 225 ? 8.145 -9.820 -6.168 1.00 93.75 225 PRO A C 1
ATOM 1744 O O . PRO A 1 225 ? 7.334 -10.582 -6.698 1.00 93.75 225 PRO A O 1
ATOM 1747 N N . GLY A 1 226 ? 8.039 -9.427 -4.897 1.00 90.31 226 GLY A N 1
ATOM 1748 C CA . GLY A 1 226 ? 6.894 -9.752 -4.043 1.00 90.31 226 GLY A CA 1
ATOM 1749 C C . GLY A 1 226 ? 5.640 -8.960 -4.422 1.00 90.31 226 GLY A C 1
ATOM 1750 O O . GLY A 1 226 ? 4.521 -9.397 -4.161 1.00 90.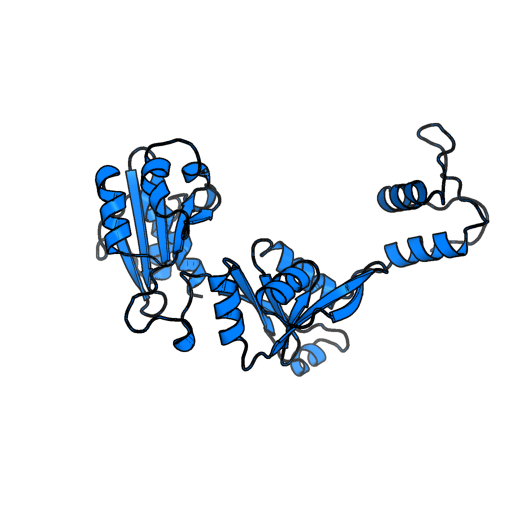31 226 GLY A O 1
ATOM 1751 N N . GLU A 1 227 ? 5.824 -7.813 -5.079 1.00 93.00 227 GLU A N 1
ATOM 1752 C CA . GLU A 1 227 ? 4.757 -6.974 -5.619 1.00 93.00 227 GLU A CA 1
ATOM 1753 C C . GLU A 1 227 ? 5.236 -6.231 -6.868 1.00 93.00 227 GLU A C 1
ATOM 1755 O O . GLU A 1 227 ? 6.351 -5.704 -6.904 1.00 93.00 227 GLU A O 1
ATOM 1760 N N . LEU A 1 228 ? 4.378 -6.171 -7.885 1.00 95.50 228 LEU A N 1
ATOM 1761 C CA . LEU A 1 228 ? 4.645 -5.529 -9.164 1.00 95.50 228 LEU A CA 1
ATOM 1762 C C . LEU A 1 228 ? 3.581 -4.467 -9.470 1.00 95.50 228 LEU A C 1
ATOM 1764 O O . LEU A 1 228 ? 2.442 -4.769 -9.827 1.00 95.50 228 LEU A O 1
ATOM 1768 N N . LEU A 1 229 ? 3.974 -3.203 -9.352 1.00 95.25 229 LEU A N 1
ATOM 1769 C CA . LEU A 1 229 ? 3.149 -2.041 -9.654 1.00 95.25 229 LEU A CA 1
ATOM 1770 C C . LEU A 1 229 ? 3.052 -1.834 -11.167 1.00 95.25 229 LEU A C 1
ATOM 1772 O O . LEU A 1 229 ? 4.067 -1.736 -11.858 1.00 95.25 229 LEU A O 1
ATOM 1776 N N . VAL A 1 230 ? 1.835 -1.719 -11.687 1.00 95.31 230 VAL A N 1
ATOM 1777 C CA . VAL A 1 230 ? 1.587 -1.550 -13.126 1.00 95.31 230 VAL A CA 1
ATOM 1778 C C . VAL A 1 230 ? 0.483 -0.526 -13.372 1.00 95.31 230 VAL A C 1
ATOM 1780 O O . VAL A 1 230 ? -0.397 -0.356 -12.522 1.00 95.31 230 VAL A O 1
ATOM 1783 N N . PRO A 1 231 ? 0.487 0.191 -14.508 1.00 92.88 231 PRO A N 1
ATOM 1784 C CA . PRO A 1 231 ? -0.610 1.090 -14.823 1.00 92.88 231 PRO A CA 1
ATOM 1785 C C . PRO A 1 231 ? -1.891 0.293 -15.073 1.00 92.88 231 PRO A C 1
ATOM 1787 O O . PRO A 1 231 ? -1.852 -0.793 -15.644 1.00 92.88 231 PRO A O 1
ATOM 1790 N N . GLU A 1 232 ? -3.049 0.855 -14.731 1.00 91.94 232 GLU A N 1
ATOM 1791 C CA . GLU A 1 232 ? -4.360 0.268 -15.057 1.00 91.94 232 GLU A CA 1
ATOM 1792 C C . GLU A 1 232 ? -4.508 -0.052 -16.553 1.00 91.94 232 GLU A C 1
ATOM 1794 O O . GLU A 1 232 ? -5.178 -1.014 -16.915 1.00 91.94 232 GLU A O 1
ATOM 1799 N N . SER A 1 233 ? -3.840 0.695 -17.438 1.00 87.81 233 SER A N 1
ATOM 1800 C CA . SER A 1 233 ? -3.810 0.406 -18.878 1.00 87.81 233 SER A CA 1
ATOM 1801 C C . SER A 1 233 ? -3.179 -0.950 -19.217 1.00 87.81 233 SER A C 1
ATOM 1803 O O . SER A 1 233 ? -3.549 -1.548 -20.221 1.00 87.81 233 SER A O 1
ATOM 1805 N N . ALA A 1 234 ? -2.306 -1.488 -18.360 1.00 86.44 234 ALA A N 1
ATOM 1806 C CA . ALA A 1 234 ? -1.728 -2.823 -18.504 1.00 86.44 234 ALA A CA 1
ATOM 1807 C C . ALA A 1 234 ? -2.729 -3.959 -18.214 1.00 86.44 234 ALA A C 1
ATOM 1809 O O . ALA A 1 234 ? -2.409 -5.121 -18.446 1.00 86.44 234 ALA A O 1
ATOM 1810 N N . SER A 1 235 ? -3.936 -3.646 -17.726 1.00 81.88 235 SER A N 1
ATOM 1811 C CA . SER A 1 235 ? -5.044 -4.611 -17.634 1.00 81.88 235 SER A CA 1
ATOM 1812 C C . SER A 1 235 ? -5.775 -4.821 -18.967 1.00 81.88 235 SER A C 1
ATOM 1814 O O . SER A 1 235 ? -6.523 -5.787 -19.109 1.00 81.88 235 SER A O 1
ATOM 1816 N N . GLN A 1 236 ? -5.580 -3.919 -19.934 1.00 80.12 236 GLN A N 1
ATOM 1817 C CA . GLN A 1 236 ? -6.237 -3.958 -21.239 1.00 80.12 236 GLN A CA 1
ATOM 1818 C C . GLN A 1 236 ? -5.526 -4.923 -22.190 1.00 80.12 236 GLN A C 1
ATOM 1820 O O . GLN A 1 236 ? -4.344 -5.212 -22.026 1.00 80.12 236 GLN A O 1
ATOM 1825 N N . GLU A 1 237 ? -6.224 -5.402 -23.221 1.00 75.12 237 GLU A N 1
ATOM 1826 C CA . GLU A 1 237 ? -5.609 -6.245 -24.251 1.00 75.12 237 GLU A CA 1
ATOM 1827 C C . GLU A 1 237 ? -4.420 -5.526 -24.918 1.00 75.12 237 GLU A C 1
ATOM 1829 O O . GLU A 1 237 ? -4.533 -4.398 -25.395 1.00 75.12 237 GLU A O 1
ATOM 1834 N N . GLY A 1 238 ? -3.257 -6.181 -24.945 1.00 84.62 238 GLY A N 1
ATOM 1835 C CA . GLY A 1 238 ? -2.030 -5.625 -25.511 1.00 84.62 238 GLY A CA 1
ATOM 1836 C C . GLY A 1 238 ? -0.809 -6.488 -25.208 1.00 84.62 238 GLY A C 1
ATOM 1837 O O . GLY A 1 238 ? -0.868 -7.398 -24.382 1.00 84.62 238 GLY A O 1
ATOM 1838 N N . MET A 1 239 ? 0.316 -6.204 -25.869 1.00 87.25 239 MET A N 1
ATOM 1839 C CA . MET A 1 239 ? 1.542 -6.999 -25.706 1.00 87.25 239 MET A CA 1
ATOM 1840 C C . MET A 1 239 ? 2.074 -6.960 -24.263 1.00 87.25 239 MET A C 1
ATOM 1842 O O . MET A 1 239 ? 2.472 -7.989 -23.730 1.00 87.25 239 MET A O 1
ATOM 1846 N N . LEU A 1 240 ? 2.008 -5.802 -23.591 1.00 89.38 240 LEU A N 1
ATOM 1847 C CA . LEU A 1 240 ? 2.402 -5.682 -22.183 1.00 89.38 240 LEU A CA 1
ATOM 1848 C C . LEU A 1 240 ? 1.523 -6.545 -21.264 1.00 89.38 240 LEU A C 1
ATOM 1850 O O . LEU A 1 240 ? 2.042 -7.253 -20.408 1.00 89.38 240 LEU A O 1
ATOM 1854 N N . ALA A 1 241 ? 0.205 -6.544 -21.472 1.00 91.62 241 ALA A N 1
ATOM 1855 C CA . ALA A 1 241 ? -0.718 -7.367 -20.694 1.00 91.62 241 ALA A CA 1
ATOM 1856 C C . ALA A 1 241 ? -0.505 -8.872 -20.919 1.00 91.62 241 ALA A C 1
ATOM 1858 O O . ALA A 1 241 ? -0.676 -9.659 -19.992 1.00 91.62 241 ALA A O 1
ATOM 1859 N N . GLN A 1 242 ? -0.111 -9.274 -22.135 1.00 91.31 242 GLN A N 1
ATOM 1860 C CA . GLN A 1 242 ? 0.234 -10.664 -22.447 1.00 91.31 242 GLN A CA 1
ATOM 1861 C C . GLN A 1 242 ? 1.468 -11.121 -21.674 1.00 91.31 242 GLN A C 1
ATOM 1863 O O . GLN A 1 242 ? 1.426 -12.193 -21.080 1.00 91.31 242 GLN A O 1
ATOM 1868 N N . VAL A 1 243 ? 2.521 -10.297 -21.629 1.00 92.88 243 VAL A N 1
ATOM 1869 C CA . VAL A 1 243 ? 3.705 -10.584 -20.807 1.00 92.88 243 VAL A CA 1
ATOM 1870 C C . VAL A 1 243 ? 3.293 -10.671 -19.337 1.00 92.88 243 VAL A C 1
ATOM 1872 O O . VAL A 1 243 ? 3.503 -11.688 -18.693 1.00 92.88 243 VAL A O 1
ATOM 1875 N N . LEU A 1 244 ? 2.597 -9.660 -18.813 1.00 94.00 244 LEU A N 1
ATOM 1876 C CA . LEU A 1 244 ? 2.223 -9.593 -17.395 1.00 94.00 244 LEU A CA 1
ATOM 1877 C C . LEU A 1 244 ? 1.219 -10.670 -16.939 1.00 94.00 244 LEU A C 1
ATOM 1879 O O . LEU A 1 244 ? 0.997 -10.832 -15.737 1.00 94.00 244 LEU A O 1
ATOM 1883 N N . ALA A 1 245 ? 0.622 -11.429 -17.862 1.00 92.19 245 ALA A N 1
ATOM 1884 C CA . ALA A 1 245 ? -0.366 -12.454 -17.549 1.00 92.19 245 ALA A CA 1
ATOM 1885 C C . ALA A 1 245 ? 0.178 -13.582 -16.653 1.00 92.19 245 ALA A C 1
ATOM 1887 O O . ALA A 1 245 ? -0.612 -14.188 -15.925 1.00 92.19 245 ALA A O 1
ATOM 1888 N N . GLU A 1 246 ? 1.489 -13.840 -16.675 1.00 92.62 246 GLU A N 1
ATOM 1889 C CA . GLU A 1 246 ? 2.145 -14.837 -15.814 1.00 92.62 246 GLU A CA 1
ATOM 1890 C C . GLU A 1 246 ? 2.257 -14.381 -14.348 1.00 92.62 246 GLU A C 1
ATOM 1892 O O . GLU A 1 246 ? 2.314 -15.214 -13.446 1.00 92.62 246 GLU A O 1
ATOM 1897 N N . TRP A 1 247 ? 2.200 -13.070 -14.085 1.00 94.12 247 TRP A N 1
ATOM 1898 C CA . TRP A 1 247 ? 2.438 -12.473 -12.762 1.00 94.12 247 TRP A CA 1
ATOM 1899 C C . TRP A 1 247 ? 1.176 -11.933 -12.082 1.00 94.12 247 TRP A C 1
ATOM 1901 O O . TRP A 1 247 ? 1.271 -11.187 -11.112 1.00 94.12 247 TRP A O 1
ATOM 1911 N N . LYS A 1 248 ? -0.023 -12.322 -12.541 1.00 91.12 248 LYS A N 1
ATOM 1912 C CA . LYS A 1 248 ? -1.316 -11.795 -12.049 1.00 91.12 248 LYS A CA 1
ATOM 1913 C C . LYS A 1 248 ? -1.468 -11.761 -10.526 1.00 91.12 248 LYS A C 1
ATOM 1915 O O . LYS A 1 248 ? -2.131 -10.866 -10.019 1.00 91.12 248 LYS A O 1
ATOM 1920 N N . SER A 1 249 ? -0.885 -12.719 -9.807 1.00 89.19 249 SER A N 1
ATOM 1921 C CA . SER A 1 249 ? -0.996 -12.814 -8.345 1.00 89.19 249 SER A CA 1
ATOM 1922 C C . SER A 1 249 ? -0.233 -11.733 -7.580 1.00 89.19 249 SER A C 1
ATOM 1924 O O . SER A 1 249 ? -0.510 -11.545 -6.402 1.00 89.19 249 SER A O 1
ATOM 1926 N N . ILE A 1 250 ? 0.725 -11.059 -8.220 1.00 91.38 250 ILE A N 1
ATOM 1927 C CA . ILE A 1 250 ? 1.556 -10.017 -7.602 1.00 91.38 250 ILE A CA 1
ATOM 1928 C C . ILE A 1 250 ? 1.324 -8.633 -8.225 1.00 91.38 250 ILE A C 1
ATOM 1930 O O . ILE A 1 250 ? 2.026 -7.691 -7.873 1.00 91.38 250 ILE A O 1
ATOM 1934 N N . LEU A 1 251 ? 0.376 -8.497 -9.164 1.00 93.44 251 LEU A N 1
ATOM 1935 C CA . LEU A 1 251 ? 0.098 -7.219 -9.821 1.00 93.44 251 LEU A CA 1
ATOM 1936 C C . LEU A 1 251 ? -0.719 -6.293 -8.918 1.00 93.44 251 LEU A C 1
ATOM 1938 O O . LEU A 1 251 ? -1.830 -6.630 -8.510 1.00 93.44 251 LEU A O 1
ATOM 1942 N N . THR A 1 252 ? -0.219 -5.075 -8.734 1.00 91.88 252 THR A N 1
ATOM 1943 C CA . THR A 1 252 ? -0.967 -3.961 -8.147 1.00 91.88 252 THR A CA 1
ATOM 1944 C C . THR A 1 252 ? -1.200 -2.909 -9.227 1.00 91.88 252 THR A C 1
ATOM 1946 O O . THR A 1 252 ? -0.269 -2.234 -9.676 1.00 91.88 252 THR A O 1
ATOM 1949 N N . PHE A 1 253 ? -2.455 -2.758 -9.653 1.00 91.94 253 PHE A N 1
ATOM 1950 C CA . PHE A 1 253 ? -2.837 -1.751 -10.642 1.00 91.94 253 PHE A CA 1
ATOM 1951 C C . PHE A 1 253 ? -2.927 -0.366 -10.001 1.00 91.94 253 PHE A C 1
ATOM 1953 O O . PHE A 1 253 ? -3.533 -0.191 -8.946 1.00 91.94 253 PHE A O 1
ATOM 1960 N N . LEU A 1 254 ? -2.329 0.624 -10.657 1.00 90.69 254 LEU A N 1
ATOM 1961 C CA . LEU A 1 254 ? -2.324 2.015 -10.224 1.00 90.69 254 LEU A CA 1
ATOM 1962 C C . LEU A 1 254 ? -2.816 2.939 -11.352 1.00 90.69 254 LEU A C 1
ATOM 1964 O O . LEU A 1 254 ? -2.576 2.650 -12.530 1.00 90.69 254 LEU A O 1
ATOM 1968 N N . PRO A 1 255 ? -3.430 4.092 -11.023 1.00 89.88 255 PRO A N 1
ATOM 1969 C CA . PRO A 1 255 ? -3.888 5.042 -12.029 1.00 89.88 255 PRO A CA 1
ATOM 1970 C C . PRO A 1 255 ? -2.766 5.467 -12.979 1.00 89.88 255 PRO A C 1
ATOM 1972 O O . PRO A 1 255 ? -1.654 5.777 -12.543 1.00 89.88 255 PRO A O 1
ATOM 1975 N N . GLN A 1 256 ? -3.074 5.569 -14.277 1.00 89.69 256 GLN A N 1
ATOM 1976 C CA . GLN A 1 256 ? -2.111 5.964 -15.319 1.00 89.69 256 GLN A CA 1
ATOM 1977 C C . GLN A 1 256 ? -1.401 7.294 -15.005 1.00 89.69 256 GLN A C 1
ATOM 1979 O O . GLN A 1 256 ? -0.239 7.483 -15.365 1.00 89.69 256 GLN A O 1
ATOM 1984 N N . SER A 1 257 ? -2.079 8.211 -14.308 1.00 88.69 257 SER A N 1
ATOM 1985 C CA . SER A 1 257 ? -1.527 9.501 -13.881 1.00 88.69 257 SER A CA 1
ATOM 1986 C C . SER A 1 257 ? -0.291 9.369 -12.984 1.00 88.69 257 SER A C 1
ATOM 1988 O O . SER A 1 257 ? 0.526 10.289 -12.950 1.00 88.69 257 SER A O 1
ATOM 1990 N N . ARG A 1 258 ? -0.115 8.231 -12.295 1.00 87.88 258 ARG A N 1
ATOM 1991 C CA . ARG A 1 258 ? 1.057 7.959 -11.453 1.00 87.88 258 ARG A CA 1
ATOM 1992 C C . ARG A 1 258 ? 2.294 7.513 -12.238 1.00 87.88 258 ARG A C 1
ATOM 1994 O O . ARG A 1 258 ? 3.360 7.514 -11.652 1.00 87.88 258 ARG A O 1
ATOM 2001 N N . PHE A 1 259 ? 2.182 7.194 -13.529 1.00 90.31 259 PHE A N 1
ATOM 2002 C CA . PHE A 1 259 ? 3.307 6.749 -14.376 1.00 90.31 259 PHE A CA 1
ATOM 2003 C C . PHE A 1 259 ? 3.865 7.879 -15.257 1.00 90.31 259 PHE A C 1
ATOM 2005 O O . PHE A 1 259 ? 4.512 7.652 -16.281 1.00 90.31 259 PHE A O 1
ATOM 2012 N N . GLY A 1 260 ? 3.566 9.132 -14.908 1.00 89.12 260 GLY A N 1
ATOM 2013 C CA . GLY A 1 260 ? 4.038 10.298 -15.642 1.00 89.12 260 GLY A CA 1
ATOM 2014 C C . GLY A 1 260 ? 5.522 10.565 -15.395 1.00 89.12 260 GLY A C 1
ATOM 2015 O O . GLY A 1 260 ? 5.935 10.798 -14.265 1.00 89.12 260 GLY A O 1
ATOM 2016 N N . SER A 1 261 ? 6.315 10.661 -16.464 1.00 90.44 261 SER A N 1
ATOM 2017 C CA . SER A 1 261 ? 7.753 10.976 -16.384 1.00 90.44 261 SER A CA 1
ATOM 2018 C C . SER A 1 261 ? 8.062 12.415 -15.942 1.00 90.44 261 SER A C 1
ATOM 2020 O O . SER A 1 261 ? 9.221 12.786 -15.756 1.00 90.44 261 SER A O 1
ATOM 2022 N N . HIS A 1 262 ? 7.043 13.272 -15.839 1.00 89.19 262 HIS A N 1
ATOM 2023 C CA . HIS A 1 262 ? 7.229 14.690 -15.558 1.00 89.19 262 HIS A CA 1
ATOM 2024 C C . HIS A 1 262 ? 7.682 14.914 -14.110 1.00 89.19 262 HIS A C 1
ATOM 2026 O O . HIS A 1 262 ? 7.020 14.498 -13.157 1.00 89.19 262 HIS A O 1
ATOM 2032 N N . GLY A 1 263 ? 8.823 15.585 -13.949 1.00 85.69 263 GLY A N 1
ATOM 2033 C CA . GLY A 1 263 ? 9.449 15.816 -12.648 1.00 85.69 263 GLY A CA 1
ATOM 2034 C C . GLY A 1 263 ? 10.138 14.587 -12.043 1.00 85.69 263 GLY A C 1
ATOM 2035 O O . GLY A 1 263 ? 10.615 14.688 -10.921 1.00 85.69 263 GLY A O 1
ATOM 2036 N N . GLY A 1 264 ? 10.208 13.444 -12.741 1.00 89.50 264 GLY A N 1
ATOM 2037 C CA . GLY A 1 264 ? 10.896 12.245 -12.237 1.00 89.50 264 GLY A CA 1
ATOM 2038 C C . GLY A 1 264 ? 12.375 12.498 -11.929 1.00 89.50 264 GLY A C 1
ATOM 2039 O O . GLY A 1 264 ? 12.852 12.143 -10.857 1.00 89.50 264 GLY A O 1
ATOM 2040 N N . GLU A 1 265 ? 13.069 13.216 -12.817 1.00 91.44 265 GLU A N 1
ATOM 2041 C CA . GLU A 1 265 ? 14.468 13.615 -12.612 1.00 91.44 265 GLU A CA 1
ATOM 2042 C C . GLU A 1 265 ? 14.637 14.512 -11.379 1.00 91.44 265 GLU A C 1
ATOM 2044 O O . GLU A 1 265 ? 15.522 14.276 -10.561 1.00 91.44 265 GLU A O 1
ATOM 2049 N N . ALA A 1 266 ? 13.777 15.524 -11.226 1.00 91.19 266 ALA A N 1
ATOM 2050 C CA . ALA A 1 266 ? 13.823 16.429 -10.079 1.00 91.19 266 ALA A CA 1
ATOM 2051 C C . ALA A 1 266 ? 13.620 15.669 -8.761 1.00 91.19 266 ALA A C 1
ATOM 2053 O O . ALA A 1 266 ? 14.368 15.888 -7.815 1.00 91.19 266 ALA A O 1
ATOM 2054 N N . ARG A 1 267 ? 12.673 14.724 -8.735 1.00 89.56 267 ARG A N 1
ATOM 2055 C CA . ARG A 1 267 ? 12.409 13.878 -7.566 1.00 89.56 267 ARG A CA 1
ATOM 2056 C C . ARG A 1 267 ? 13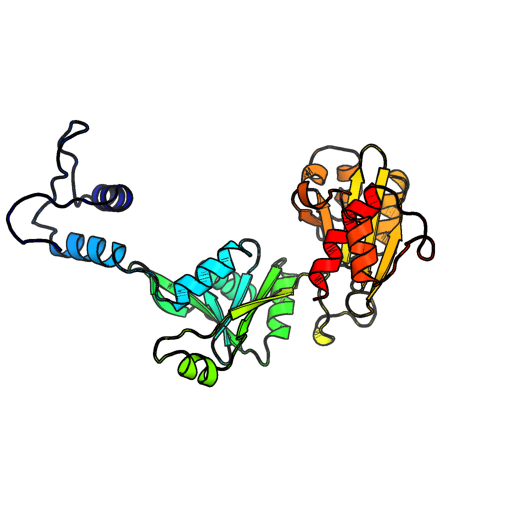.578 12.952 -7.228 1.00 89.56 267 ARG A C 1
ATOM 2058 O O . ARG A 1 267 ? 13.905 12.821 -6.058 1.00 89.56 267 ARG A O 1
ATOM 2065 N N . LEU A 1 268 ? 14.238 12.345 -8.221 1.00 89.50 268 LEU A N 1
ATOM 2066 C CA . LEU A 1 268 ? 15.456 11.555 -7.977 1.00 89.50 268 LEU A CA 1
ATOM 2067 C C . LEU A 1 268 ? 16.574 12.419 -7.394 1.00 89.50 268 LEU A C 1
ATOM 2069 O O . LEU A 1 268 ? 17.221 12.024 -6.429 1.00 89.50 268 LEU A O 1
ATOM 2073 N N . LYS A 1 269 ? 16.796 13.605 -7.966 1.00 91.69 269 LYS A N 1
ATOM 2074 C CA . LYS A 1 269 ? 17.815 14.538 -7.475 1.00 91.69 269 LYS A CA 1
ATOM 2075 C C . LYS A 1 269 ? 17.552 14.963 -6.035 1.00 91.69 269 LYS A C 1
ATOM 2077 O O . LYS A 1 269 ? 18.482 14.987 -5.236 1.00 91.69 269 LYS A O 1
ATOM 2082 N N . GLU A 1 270 ? 16.296 15.257 -5.711 1.00 90.88 270 GLU A N 1
ATOM 2083 C CA . GLU A 1 270 ? 15.857 15.595 -4.358 1.00 90.88 270 GLU A CA 1
ATOM 2084 C C . GLU A 1 270 ? 16.062 14.424 -3.389 1.00 90.88 270 GLU A C 1
ATOM 2086 O O . GLU A 1 270 ? 16.743 14.592 -2.380 1.00 90.88 270 GLU A O 1
ATOM 2091 N N . ALA A 1 271 ? 15.576 13.228 -3.734 1.00 86.56 271 ALA A N 1
ATOM 2092 C CA . ALA A 1 271 ? 15.676 12.040 -2.888 1.00 86.56 271 ALA A CA 1
ATOM 2093 C C . ALA A 1 271 ? 17.123 11.622 -2.587 1.00 86.56 271 ALA A C 1
ATOM 2095 O O . ALA A 1 271 ? 17.442 11.248 -1.462 1.00 86.56 271 ALA A O 1
ATOM 2096 N N . PHE A 1 272 ? 18.014 11.710 -3.577 1.00 87.75 272 PHE A N 1
ATOM 2097 C CA . PHE A 1 272 ? 19.429 11.368 -3.412 1.00 87.75 272 PHE A CA 1
ATOM 2098 C C . PHE A 1 272 ? 20.304 12.559 -2.998 1.00 87.75 272 PHE A C 1
ATOM 2100 O O . PHE A 1 272 ? 21.516 12.400 -2.858 1.00 87.75 272 PHE A O 1
ATOM 2107 N N . ALA A 1 273 ? 19.715 13.744 -2.802 1.00 91.38 273 ALA A N 1
ATOM 2108 C CA . ALA A 1 273 ? 20.414 14.990 -2.485 1.00 91.38 273 ALA A CA 1
ATOM 2109 C C . ALA A 1 273 ? 21.586 15.303 -3.444 1.00 91.38 273 ALA A C 1
ATOM 2111 O O . ALA A 1 273 ? 22.667 15.727 -3.025 1.00 91.38 273 ALA A O 1
ATOM 2112 N N . VAL A 1 274 ? 21.374 15.107 -4.751 1.00 93.62 274 VAL A N 1
ATOM 2113 C CA . VAL A 1 274 ? 22.372 15.354 -5.804 1.00 93.62 274 VAL A CA 1
ATOM 2114 C C . VAL A 1 274 ? 21.946 16.467 -6.761 1.00 93.62 274 VAL A C 1
ATOM 2116 O O . VAL A 1 274 ? 20.768 16.749 -6.952 1.00 93.62 274 VAL A O 1
ATOM 2119 N N . LEU A 1 275 ? 22.919 17.082 -7.436 1.00 92.81 275 LEU A N 1
ATOM 2120 C CA . LEU A 1 275 ? 22.662 18.096 -8.470 1.00 92.81 275 LEU A CA 1
ATOM 2121 C C . LEU A 1 275 ? 22.452 17.488 -9.869 1.00 92.81 275 LEU A C 1
ATOM 2123 O O . LEU A 1 275 ? 21.863 18.119 -10.751 1.00 92.81 275 LEU A O 1
ATOM 2127 N N . ALA A 1 276 ? 22.948 16.268 -10.076 1.00 91.56 276 ALA A N 1
ATOM 2128 C CA . ALA A 1 276 ? 23.105 15.634 -11.378 1.00 91.56 276 ALA A CA 1
ATOM 2129 C C . ALA A 1 276 ? 22.948 14.106 -11.235 1.00 91.56 276 ALA A C 1
ATOM 2131 O O . ALA A 1 276 ? 23.307 13.556 -10.193 1.00 91.56 276 ALA A O 1
ATOM 2132 N N . LEU A 1 277 ? 22.388 13.435 -12.247 1.00 90.50 277 LEU A N 1
ATOM 2133 C CA . LEU A 1 277 ? 22.118 11.985 -12.225 1.00 90.50 277 LEU A CA 1
ATOM 2134 C C . LEU A 1 277 ? 23.133 11.164 -13.032 1.00 90.50 277 LEU A C 1
ATOM 2136 O O . LEU A 1 277 ? 23.095 9.940 -13.000 1.00 90.50 277 LEU A O 1
ATOM 2140 N N . GLU A 1 278 ? 24.065 11.818 -13.720 1.00 89.12 278 GLU A N 1
ATOM 2141 C CA . GLU A 1 278 ? 25.040 11.213 -14.630 1.00 89.12 278 GLU A CA 1
ATOM 2142 C C . GLU A 1 278 ? 25.932 10.179 -13.926 1.00 89.12 278 GLU A C 1
ATOM 2144 O O . GLU A 1 278 ? 26.409 9.241 -14.560 1.00 89.12 278 GLU A O 1
ATOM 2149 N N . GLY A 1 279 ? 26.131 10.323 -12.611 1.00 86.69 279 GLY A N 1
ATOM 2150 C CA . GLY A 1 279 ? 26.843 9.345 -11.784 1.00 86.69 279 GLY A CA 1
ATOM 2151 C C . GLY A 1 279 ? 26.056 8.061 -11.491 1.00 86.69 279 GLY A C 1
ATOM 2152 O O . GLY A 1 279 ? 26.667 7.064 -11.118 1.00 86.69 279 GLY A O 1
ATOM 2153 N N . PHE A 1 280 ? 24.732 8.070 -11.666 1.00 85.69 280 PHE A N 1
ATOM 2154 C CA . PHE A 1 280 ? 23.849 6.914 -11.465 1.00 85.69 280 PHE A CA 1
ATOM 2155 C C . PHE A 1 280 ? 23.508 6.188 -12.769 1.00 85.69 280 PHE A C 1
ATOM 2157 O O . PHE A 1 280 ? 23.159 5.011 -12.734 1.00 85.69 280 PHE A O 1
ATOM 2164 N N . GLY A 1 281 ? 23.624 6.868 -13.911 1.00 86.62 281 GLY A N 1
ATOM 2165 C CA . GLY A 1 281 ? 23.373 6.293 -15.227 1.00 86.62 281 GLY A CA 1
ATOM 2166 C C . GLY A 1 281 ? 22.571 7.219 -16.134 1.00 86.62 281 GLY A C 1
ATOM 2167 O O . GLY A 1 281 ? 22.438 8.418 -15.887 1.00 86.62 281 GLY A O 1
ATOM 2168 N N . ILE A 1 282 ? 22.054 6.643 -17.217 1.00 86.94 282 ILE A N 1
ATOM 2169 C CA . ILE A 1 282 ? 21.190 7.328 -18.179 1.00 86.94 282 ILE A CA 1
ATOM 2170 C C . ILE A 1 282 ? 19.769 6.835 -17.942 1.00 86.94 282 ILE A C 1
ATOM 2172 O O . ILE A 1 282 ? 19.544 5.631 -17.941 1.00 86.94 282 ILE A O 1
ATOM 2176 N N . PHE A 1 283 ? 18.833 7.768 -17.778 1.00 91.31 283 PHE A N 1
ATOM 2177 C CA . PHE A 1 283 ? 17.431 7.462 -17.515 1.00 91.31 283 PHE A CA 1
ATOM 2178 C C . PHE A 1 283 ? 16.556 7.916 -18.682 1.00 91.31 283 PHE A C 1
ATOM 2180 O O . PHE A 1 283 ? 16.550 9.091 -19.061 1.00 91.31 283 PHE A O 1
ATOM 2187 N N . GLY A 1 284 ? 15.794 6.984 -19.241 1.00 91.88 284 GLY A N 1
ATOM 2188 C CA . GLY A 1 284 ? 14.739 7.241 -20.205 1.00 91.88 284 GLY A CA 1
ATOM 2189 C C . GLY A 1 284 ? 13.459 7.755 -19.545 1.00 91.88 284 GLY A C 1
ATOM 2190 O O . GLY A 1 284 ? 13.278 7.748 -18.326 1.00 91.88 284 GLY A O 1
ATOM 2191 N N . ARG A 1 285 ? 12.502 8.186 -20.374 1.00 92.50 285 ARG A N 1
ATOM 2192 C CA . ARG A 1 285 ? 11.213 8.702 -19.879 1.00 92.50 285 ARG A CA 1
ATOM 2193 C C . ARG A 1 285 ? 10.419 7.647 -19.112 1.00 92.50 285 ARG A C 1
ATOM 2195 O O . ARG A 1 285 ? 9.773 7.997 -18.130 1.00 92.50 285 ARG A O 1
ATOM 2202 N N . ALA A 1 286 ? 10.453 6.394 -19.563 1.00 92.38 286 ALA A N 1
ATOM 2203 C CA . ALA A 1 286 ? 9.727 5.312 -18.913 1.00 92.38 286 ALA A CA 1
ATOM 2204 C C . ALA A 1 286 ? 10.266 5.050 -17.497 1.00 92.38 286 ALA A C 1
ATOM 2206 O O . ALA A 1 286 ? 9.479 5.030 -16.559 1.00 92.38 286 ALA A O 1
ATOM 2207 N N . GLU A 1 287 ? 11.588 4.984 -17.317 1.00 93.56 287 GLU A N 1
ATOM 2208 C CA . GLU A 1 287 ? 12.235 4.813 -16.005 1.00 93.56 287 GLU A CA 1
ATOM 2209 C C . GLU A 1 287 ? 11.931 5.981 -15.057 1.00 93.56 287 GLU A C 1
ATOM 2211 O O . GLU A 1 287 ? 11.506 5.773 -13.920 1.00 93.56 287 GLU A O 1
ATOM 2216 N N . LEU A 1 288 ? 12.047 7.224 -15.543 1.00 92.69 288 LEU A N 1
ATOM 2217 C CA . LEU A 1 288 ? 11.729 8.418 -14.750 1.00 92.69 288 LEU A CA 1
ATOM 2218 C C . LEU A 1 288 ? 10.257 8.474 -14.312 1.00 92.69 288 LEU A C 1
ATOM 2220 O O . LEU A 1 288 ? 9.946 9.093 -13.293 1.00 92.69 288 LEU A O 1
ATOM 2224 N N . GLY A 1 289 ? 9.351 7.845 -15.065 1.00 91.06 289 GLY A N 1
ATOM 2225 C CA . GLY A 1 289 ? 7.938 7.721 -14.705 1.00 91.06 289 GLY A CA 1
ATOM 2226 C C . GLY A 1 289 ? 7.675 6.788 -13.525 1.00 91.06 289 GLY A C 1
ATOM 2227 O O . GLY A 1 289 ? 6.622 6.903 -12.907 1.00 91.06 289 GLY A O 1
ATOM 2228 N N . LEU A 1 290 ? 8.621 5.909 -13.182 1.00 92.88 290 LEU A N 1
ATOM 2229 C CA . LEU A 1 290 ? 8.454 4.904 -12.127 1.00 92.88 290 LEU A CA 1
ATOM 2230 C C . LEU A 1 290 ? 8.951 5.367 -10.761 1.00 92.88 290 LEU A C 1
ATOM 2232 O O . LEU A 1 290 ? 8.510 4.859 -9.735 1.00 92.88 290 LEU A O 1
ATOM 2236 N N . VAL A 1 291 ? 9.836 6.363 -10.740 1.00 87.50 291 VAL A N 1
ATOM 2237 C CA . VAL A 1 291 ? 10.478 6.908 -9.535 1.00 87.50 291 VAL A CA 1
ATOM 2238 C C . VAL A 1 291 ? 9.468 7.228 -8.429 1.00 87.50 291 VAL A C 1
ATOM 2240 O O . VAL A 1 291 ? 9.686 6.914 -7.261 1.00 87.50 291 VAL A O 1
ATOM 2243 N N . VAL A 1 292 ? 8.341 7.847 -8.794 1.00 83.00 292 VAL A N 1
ATOM 2244 C CA . VAL A 1 292 ? 7.327 8.328 -7.840 1.00 83.00 292 VAL A CA 1
ATOM 2245 C C . VAL A 1 292 ? 6.708 7.207 -7.001 1.00 83.00 292 VAL A C 1
ATOM 2247 O O . VAL A 1 292 ? 6.162 7.470 -5.933 1.00 83.00 292 VAL A O 1
ATOM 2250 N N . HIS A 1 293 ? 6.794 5.960 -7.461 1.00 85.31 293 HIS A N 1
ATOM 2251 C CA . HIS A 1 293 ? 6.254 4.820 -6.734 1.00 85.31 293 HIS A CA 1
ATOM 2252 C C . HIS A 1 293 ? 7.092 4.422 -5.523 1.00 85.31 293 HIS A C 1
ATOM 2254 O O . HIS A 1 293 ? 6.545 3.821 -4.608 1.00 85.31 293 HIS A O 1
ATOM 2260 N N . PHE A 1 294 ? 8.376 4.772 -5.500 1.00 84.06 294 PHE A N 1
ATOM 2261 C CA . PHE A 1 294 ? 9.301 4.326 -4.458 1.00 84.06 294 PHE A CA 1
ATOM 2262 C C . PHE A 1 294 ? 9.603 5.430 -3.448 1.00 84.06 294 PHE A C 1
ATOM 2264 O O . PHE A 1 294 ? 9.715 5.162 -2.259 1.00 84.06 294 PHE A O 1
ATOM 2271 N N . LEU A 1 295 ? 9.665 6.685 -3.900 1.00 73.00 295 LEU A N 1
ATOM 2272 C CA . LEU A 1 295 ? 10.100 7.794 -3.048 1.00 73.00 295 LEU A CA 1
ATOM 2273 C C . LEU A 1 295 ? 9.114 8.142 -1.928 1.00 73.00 295 LEU A C 1
ATOM 2275 O O . LEU A 1 295 ? 9.543 8.483 -0.839 1.00 73.00 295 LEU A O 1
ATOM 2279 N N . ASN A 1 296 ? 7.808 7.984 -2.154 1.00 61.53 296 ASN A N 1
ATOM 2280 C CA . ASN A 1 296 ? 6.795 8.260 -1.127 1.00 61.53 296 ASN A CA 1
ATOM 2281 C C . ASN A 1 296 ? 6.568 7.075 -0.164 1.00 61.53 296 ASN A C 1
ATOM 2283 O O . ASN A 1 296 ? 5.621 7.106 0.617 1.00 61.53 296 ASN A O 1
ATOM 2287 N N . MET A 1 297 ? 7.345 5.991 -0.286 1.00 59.22 297 MET A N 1
ATOM 2288 C CA . MET A 1 297 ? 7.218 4.795 0.560 1.00 59.22 297 MET A CA 1
ATOM 2289 C C . MET A 1 297 ? 8.333 4.674 1.607 1.00 59.22 297 MET A C 1
ATOM 2291 O O . MET A 1 297 ? 8.268 3.778 2.446 1.00 59.22 297 MET A O 1
ATOM 2295 N N . CYS A 1 298 ? 9.346 5.542 1.547 1.00 39.72 298 CYS A N 1
ATOM 2296 C CA . CYS A 1 298 ? 10.534 5.496 2.402 1.00 39.72 298 CYS A CA 1
ATOM 2297 C C . CYS A 1 298 ? 10.581 6.601 3.476 1.00 39.72 298 CYS A C 1
ATOM 2299 O O . CYS A 1 298 ? 11.590 6.684 4.175 1.00 39.72 298 CYS A O 1
ATOM 2301 N N . ASP A 1 299 ? 9.524 7.409 3.607 1.00 32.41 299 ASP A N 1
ATOM 2302 C CA . ASP A 1 299 ? 9.401 8.480 4.612 1.00 32.41 299 ASP A CA 1
ATOM 2303 C C . ASP A 1 299 ? 8.643 8.030 5.873 1.00 32.41 299 ASP A C 1
ATOM 2305 O O . ASP A 1 299 ? 7.614 7.327 5.731 1.00 32.41 299 ASP A O 1
#

Foldseek 3Di:
DDDPDDDADDDDPVLVVVCVVVVQWDDPDDPPDGIDGDPVCVVVSCLLVVLVVPDPDPVVVLVVVQCVVVVQAFEQADDPQKRKGKDPSLVVLCVQQVHDWDFDDDHSNHTIIMDIDGPVPCVVSLLSCQVVVGKYFYKDQPDDPVVQCVVHVSRDGDIHGPAIDHQLQDQDPVNDDPVAQAKEKEWEDDPQWIKIKIARLNVRDIDIDTDHLVCVLVVCVVNVHSAYEYEPCLCDDDSSVVSCVVVVVRYDYDHPVLQFLPCLQVLVCVQVVHPDCVVVHDDDSRNSSCSSVPSVRND

Radius of gyration: 25.69 Å; chains: 1; bounding box: 76×44×55 Å

Secondary structure (DSSP, 8-state):
-----SS-----HHHHHHHHHTTSEE--SSTT-PPEE-GGGHHHHHHHHHHHT-PPPHHHHHHHHHHHHTTTSEEEEEETTEEEEEHHHHHHHHHHHT---EEEEEETTEEEEEEEEEGGGHHHHHHHHHHTT--EEEEEESS-HHHHHHH-TTPPPPEEEEEEE-GGG---TTTS-TTS--EEEEEEEETTEEEEEEEETTTTEEEEE---HHHHHHHHHHH--SEEEEEGGGGSSSHHHHHHGGGGGGEEEE-GGGG--TTHHHHHHHHTT-S-STTT----HHHHHHTHHHHTT--

Sequence (299 aa):
MYLYQREILVLSDEIVKELSIKGLCYYIGGSDKPITISWAHTERIIAIIDNAKQKPTPMMAQYWAIKQEHADCLLFYRMGVFYELFFEDAVLAASALDIALTKRGQHEGVDVPMCGVPVHSHEAYLQKLIKGGHRVAICEQLESPIDARKRGYKALVKRDVVRIITPGTLTEEGLLDARSNNHLAAVGAVGPDIGLAWIDISTGSFFFSAPALEDLGSAIAQIAPGELLVPESASQEGMLAQVLAEWKSILTFLPQSRFGSHGGEARLKEAFAVLALEGFGIFGRAELGLVVHFLNMCD